Protein AF-A0A8X7E3Q5-F1 (afdb_monomer)

Structure (mmCIF, N/CA/C/O backbone):
data_AF-A0A8X7E3Q5-F1
#
_entry.id   AF-A0A8X7E3Q5-F1
#
loop_
_atom_site.group_PDB
_atom_site.id
_atom_site.type_symbol
_atom_site.label_atom_id
_atom_site.label_alt_id
_atom_site.label_comp_id
_atom_site.label_asym_id
_atom_site.label_entity_id
_atom_site.label_seq_id
_atom_site.pdbx_PDB_ins_code
_atom_site.Cartn_x
_atom_site.Cartn_y
_atom_site.Cartn_z
_atom_site.occupancy
_atom_site.B_iso_or_equiv
_atom_site.auth_seq_id
_atom_site.auth_comp_id
_atom_site.auth_asym_id
_atom_site.auth_atom_id
_atom_site.pdbx_PDB_model_num
ATOM 1 N N . LEU A 1 1 ? 18.178 2.184 -23.156 1.00 95.50 1 LEU A N 1
ATOM 2 C CA . LEU A 1 1 ? 17.164 2.243 -22.079 1.00 95.50 1 LEU A CA 1
ATOM 3 C C . LEU A 1 1 ? 17.728 1.603 -20.815 1.00 95.50 1 LEU A C 1
ATOM 5 O O . LEU A 1 1 ? 18.247 0.503 -20.899 1.00 95.50 1 LEU A O 1
ATOM 9 N N . ILE A 1 2 ? 17.642 2.268 -19.661 1.00 95.75 2 ILE A N 1
ATOM 10 C CA . ILE A 1 2 ? 17.946 1.664 -18.351 1.00 95.75 2 ILE A CA 1
ATOM 11 C C . ILE A 1 2 ? 16.628 1.591 -17.584 1.00 95.75 2 ILE A C 1
ATOM 13 O O . ILE A 1 2 ? 15.959 2.617 -17.459 1.00 95.75 2 ILE A O 1
ATOM 17 N N . MET A 1 3 ? 16.237 0.410 -17.105 1.00 96.06 3 MET A N 1
ATOM 18 C CA . MET A 1 3 ? 14.938 0.222 -16.453 1.00 96.06 3 MET A CA 1
ATOM 19 C C . MET A 1 3 ? 14.969 -0.796 -15.314 1.00 96.06 3 MET A C 1
ATOM 21 O O . MET A 1 3 ? 15.904 -1.588 -15.176 1.00 96.06 3 MET A O 1
ATOM 25 N N . GLU A 1 4 ? 13.929 -0.745 -14.484 1.00 95.38 4 GLU A N 1
ATOM 26 C CA . GLU A 1 4 ? 13.717 -1.726 -13.426 1.00 95.38 4 GLU A CA 1
ATOM 27 C C . GLU A 1 4 ? 13.302 -3.103 -13.972 1.00 95.38 4 GLU A C 1
ATOM 29 O O . GLU A 1 4 ? 12.819 -3.230 -15.097 1.00 95.38 4 GLU A O 1
ATOM 34 N N . SER A 1 5 ? 13.437 -4.130 -13.136 1.00 94.56 5 SER A N 1
ATOM 35 C CA . SER A 1 5 ? 12.994 -5.495 -13.413 1.00 94.56 5 SER A CA 1
ATOM 36 C C . SER A 1 5 ? 12.332 -6.133 -12.185 1.00 94.56 5 SER A C 1
ATOM 38 O O . SER A 1 5 ? 12.448 -7.342 -11.982 1.00 94.56 5 SER A O 1
ATOM 40 N N . THR A 1 6 ? 11.673 -5.332 -11.335 1.00 90.94 6 THR A N 1
ATOM 41 C CA . THR A 1 6 ? 11.150 -5.765 -10.023 1.00 90.94 6 THR A CA 1
ATOM 42 C C . THR A 1 6 ? 10.196 -6.959 -10.145 1.00 90.94 6 THR A C 1
ATOM 44 O O . THR A 1 6 ? 10.266 -7.890 -9.346 1.00 90.94 6 THR A O 1
ATOM 47 N N . TYR A 1 7 ? 9.343 -6.959 -11.176 1.00 90.81 7 TYR A N 1
ATOM 48 C CA . TYR A 1 7 ? 8.350 -8.007 -11.451 1.00 90.81 7 TYR A CA 1
ATOM 49 C C . TYR A 1 7 ? 8.657 -8.806 -12.725 1.00 90.81 7 TYR A C 1
ATOM 51 O O . TYR A 1 7 ? 7.754 -9.306 -13.389 1.00 90.81 7 TYR A O 1
ATOM 59 N N . ALA A 1 8 ? 9.930 -8.960 -13.092 1.00 93.19 8 ALA A N 1
ATOM 60 C CA . ALA A 1 8 ? 10.287 -9.857 -14.188 1.00 93.19 8 ALA A CA 1
ATOM 61 C C . ALA A 1 8 ? 9.740 -11.281 -13.932 1.00 93.19 8 ALA A C 1
ATOM 63 O O . ALA A 1 8 ? 9.906 -11.843 -12.849 1.00 93.19 8 ALA A O 1
ATOM 64 N N . GLY A 1 9 ? 9.031 -11.834 -14.922 1.00 93.31 9 GLY A N 1
ATOM 65 C CA . GLY A 1 9 ? 8.376 -13.143 -14.854 1.00 93.31 9 GLY A CA 1
ATOM 66 C C . GLY A 1 9 ? 7.091 -13.197 -14.021 1.00 93.31 9 GLY A C 1
ATOM 67 O O . GLY A 1 9 ? 6.567 -14.287 -13.801 1.00 93.31 9 GLY A O 1
ATOM 68 N N . ARG A 1 10 ? 6.582 -12.061 -13.523 1.00 91.88 10 ARG A N 1
ATOM 69 C CA . ARG A 1 10 ? 5.367 -11.995 -12.700 1.00 91.88 10 ARG A CA 1
ATOM 70 C C . ARG A 1 10 ? 4.441 -10.877 -13.165 1.00 91.88 10 ARG A C 1
ATOM 72 O O . ARG A 1 10 ? 4.841 -9.721 -13.225 1.00 91.88 10 ARG A O 1
ATOM 79 N N . ASP A 1 11 ? 3.187 -11.214 -13.437 1.00 92.69 11 ASP A N 1
ATOM 80 C CA . ASP A 1 11 ? 2.143 -10.226 -13.697 1.00 92.69 11 ASP A CA 1
ATOM 81 C C . ASP A 1 11 ? 1.265 -9.991 -12.474 1.00 92.69 11 ASP A C 1
ATOM 83 O O . ASP A 1 11 ? 1.095 -10.861 -11.616 1.00 92.69 11 ASP A O 1
ATOM 87 N N . HIS A 1 12 ? 0.711 -8.784 -12.415 1.00 90.25 12 HIS A N 1
ATOM 88 C CA . HIS A 1 12 ? -0.239 -8.407 -11.385 1.00 90.25 12 HIS A CA 1
ATOM 89 C C . HIS A 1 12 ? -1.638 -8.931 -11.721 1.00 90.25 12 HIS A C 1
ATOM 91 O O . HIS A 1 12 ? -2.025 -8.950 -12.89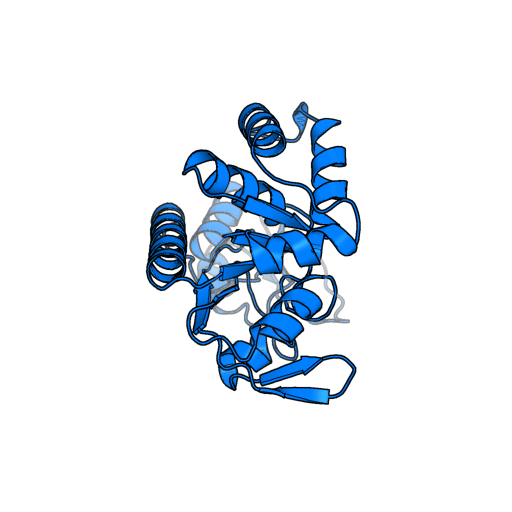4 1.00 90.25 12 HIS A O 1
ATOM 97 N N . PRO A 1 13 ? -2.443 -9.286 -10.708 1.00 90.31 13 PRO A N 1
ATOM 98 C CA . PRO A 1 13 ? -3.875 -9.470 -10.899 1.00 90.31 13 PRO A CA 1
ATOM 99 C C . PRO A 1 13 ? -4.537 -8.187 -11.425 1.00 90.31 13 PRO A C 1
ATOM 101 O O . PRO A 1 13 ? -4.018 -7.073 -11.290 1.00 90.31 13 PRO A O 1
ATOM 104 N N . VAL A 1 14 ? -5.730 -8.332 -12.005 1.00 91.81 14 VAL A N 1
ATOM 105 C CA . VAL A 1 14 ? -6.500 -7.188 -12.502 1.00 91.81 14 VAL A CA 1
ATOM 106 C C . VAL A 1 14 ? -6.822 -6.259 -11.334 1.00 91.81 14 VAL A C 1
ATOM 108 O O . VAL A 1 14 ? -7.488 -6.644 -10.375 1.00 91.81 14 VAL A O 1
ATOM 111 N N . ARG A 1 15 ? -6.377 -5.001 -11.415 1.00 90.06 15 ARG A N 1
ATOM 112 C CA . ARG A 1 15 ? -6.425 -4.064 -10.279 1.00 90.06 15 ARG A CA 1
ATOM 113 C C . ARG A 1 15 ? -7.828 -3.857 -9.700 1.00 90.06 15 ARG A C 1
ATOM 115 O O . ARG A 1 15 ? -7.990 -3.802 -8.487 1.00 90.06 15 ARG A O 1
ATOM 122 N N . GLU A 1 16 ? -8.840 -3.798 -10.561 1.00 91.81 16 GLU A N 1
ATOM 123 C CA . GLU A 1 16 ? -10.245 -3.674 -10.149 1.00 91.81 16 GLU A CA 1
ATOM 124 C C . GLU A 1 16 ? -10.779 -4.913 -9.421 1.00 91.81 16 GLU A C 1
ATOM 126 O O . GLU A 1 16 ? -11.743 -4.815 -8.663 1.00 91.81 16 GLU A O 1
ATOM 131 N N . GLU A 1 17 ? -10.206 -6.092 -9.664 1.00 94.56 17 GLU A N 1
ATOM 132 C CA . GLU A 1 17 ? -10.534 -7.294 -8.896 1.00 94.56 17 GLU A CA 1
ATOM 133 C C . GLU A 1 17 ? -9.918 -7.187 -7.508 1.00 94.56 17 GLU A C 1
ATOM 135 O O . GLU A 1 17 ? -10.658 -7.254 -6.535 1.00 94.56 17 GLU A O 1
ATOM 140 N N . VAL A 1 18 ? -8.625 -6.858 -7.408 1.00 95.25 18 VAL A N 1
ATOM 141 C CA . VAL A 1 18 ? -7.941 -6.656 -6.116 1.00 95.25 18 VAL A CA 1
ATOM 142 C C . VAL A 1 18 ? -8.662 -5.628 -5.240 1.00 95.25 18 VAL A C 1
ATOM 144 O O . VAL A 1 18 ? -8.816 -5.837 -4.039 1.00 95.25 18 VAL A O 1
ATOM 147 N N . TYR A 1 19 ? -9.153 -4.533 -5.829 1.00 95.25 19 TYR A N 1
ATOM 148 C CA . TYR A 1 19 ? -9.972 -3.550 -5.115 1.00 95.25 19 TYR A CA 1
ATOM 149 C C . TYR A 1 19 ? -11.265 -4.137 -4.571 1.00 95.25 19 TYR A C 1
ATOM 151 O O . TYR A 1 19 ? -11.559 -3.951 -3.393 1.00 95.25 19 TYR A O 1
ATOM 159 N N . ARG A 1 20 ? -12.007 -4.886 -5.389 1.00 95.75 20 ARG A N 1
ATOM 160 C CA . ARG A 1 20 ? -13.233 -5.562 -4.947 1.00 95.75 20 ARG A CA 1
ATOM 161 C C . ARG A 1 20 ? -12.956 -6.589 -3.851 1.00 95.75 20 ARG A C 1
ATOM 163 O O . ARG A 1 20 ? -13.760 -6.738 -2.936 1.00 95.75 20 ARG A O 1
ATOM 170 N N . GLU A 1 21 ? -11.832 -7.297 -3.921 1.00 97.12 21 GLU A N 1
ATOM 171 C CA . GLU A 1 21 ? -11.436 -8.246 -2.881 1.00 97.12 21 GLU A CA 1
ATOM 172 C C . GLU A 1 21 ? -11.095 -7.549 -1.564 1.00 97.12 21 GLU A C 1
ATOM 174 O O . GLU A 1 21 ? -11.575 -7.979 -0.515 1.00 97.12 21 GLU A O 1
ATOM 179 N N . LEU A 1 22 ? -10.335 -6.452 -1.624 1.00 97.88 22 LEU A N 1
ATOM 180 C CA . LEU A 1 22 ? -10.003 -5.637 -0.458 1.00 97.88 22 LEU A CA 1
ATOM 181 C C . LEU A 1 22 ? -11.262 -5.048 0.192 1.00 97.88 22 LEU A C 1
ATOM 183 O O . LEU A 1 22 ? -11.416 -5.139 1.407 1.00 97.88 22 LEU A O 1
ATOM 187 N N . GLU A 1 23 ? -12.160 -4.467 -0.608 1.00 97.12 23 GLU A N 1
ATOM 188 C CA . GLU A 1 23 ? -13.436 -3.901 -0.149 1.00 97.12 23 GLU A CA 1
ATOM 189 C C . GLU A 1 23 ? -14.280 -4.959 0.570 1.00 97.12 23 GLU A C 1
ATOM 191 O O . GLU A 1 23 ? -14.636 -4.774 1.733 1.00 97.12 23 GLU A O 1
ATOM 196 N N . ARG A 1 24 ? -14.500 -6.111 -0.074 1.00 98.00 24 ARG A N 1
ATOM 197 C CA . ARG A 1 24 ? -15.240 -7.237 0.509 1.00 98.00 24 ARG A CA 1
ATOM 198 C C . ARG A 1 24 ? -14.609 -7.727 1.809 1.00 98.00 24 ARG A C 1
ATOM 200 O O . ARG A 1 24 ? -15.317 -8.000 2.771 1.00 98.00 24 ARG A O 1
ATOM 207 N N . LYS A 1 25 ? -13.278 -7.823 1.873 1.00 98.44 25 LYS A N 1
ATOM 208 C CA . LYS A 1 25 ? -12.606 -8.235 3.110 1.00 98.44 25 LYS A CA 1
ATOM 209 C C . LYS A 1 25 ? -12.820 -7.228 4.234 1.00 98.44 25 LYS A C 1
ATOM 211 O O . LYS A 1 25 ? -12.999 -7.633 5.378 1.00 98.44 25 LYS A O 1
ATOM 216 N N . ILE A 1 26 ? -12.785 -5.932 3.931 1.00 98.56 26 ILE A N 1
ATOM 217 C CA . ILE A 1 26 ? -13.085 -4.898 4.923 1.00 98.56 26 ILE A CA 1
ATOM 218 C C . ILE A 1 26 ? -14.524 -5.065 5.417 1.00 98.56 26 ILE A C 1
ATOM 220 O O . ILE A 1 26 ? -14.724 -5.099 6.625 1.00 98.56 26 ILE A O 1
ATOM 224 N N . GLU A 1 27 ? -15.500 -5.243 4.527 1.00 98.38 27 GLU A N 1
ATOM 225 C CA . GLU A 1 27 ? -16.900 -5.488 4.908 1.00 98.38 27 GLU A CA 1
ATOM 226 C C . GLU A 1 27 ? -17.032 -6.704 5.837 1.00 98.38 27 GLU A C 1
ATOM 228 O O . GLU A 1 27 ? -17.561 -6.566 6.937 1.00 98.38 27 GLU A O 1
ATOM 233 N N . GLU A 1 28 ? -16.445 -7.850 5.476 1.00 98.44 28 GLU A N 1
ATOM 234 C CA . GLU A 1 28 ? -16.437 -9.064 6.309 1.00 98.44 28 GLU A CA 1
ATOM 235 C C . GLU A 1 28 ? -15.841 -8.822 7.709 1.00 98.44 28 GLU A C 1
ATOM 237 O O . GLU A 1 28 ? -16.340 -9.341 8.711 1.00 98.44 28 GLU A O 1
ATOM 242 N N . VAL A 1 29 ? -14.759 -8.040 7.791 1.00 98.62 29 VAL A N 1
ATOM 243 C CA . VAL A 1 29 ? -14.103 -7.673 9.057 1.00 98.62 29 VAL A CA 1
ATOM 244 C C . VAL A 1 29 ? -15.017 -6.799 9.913 1.00 98.62 29 VAL A C 1
ATOM 246 O O . VAL A 1 29 ? -15.099 -7.003 11.126 1.00 98.62 29 VAL A O 1
ATOM 249 N N . LEU A 1 30 ? -15.709 -5.837 9.302 1.00 98.06 30 LEU A N 1
ATOM 250 C CA . LEU A 1 30 ? -16.613 -4.931 10.008 1.00 98.06 30 LEU A CA 1
ATOM 251 C C . LEU A 1 30 ? -17.901 -5.638 10.452 1.00 98.06 30 LEU A C 1
ATOM 253 O O . LEU A 1 30 ? -18.350 -5.420 11.577 1.00 98.06 30 LEU A O 1
ATOM 257 N N . GLU A 1 31 ? -18.454 -6.536 9.634 1.00 98.06 31 GLU A N 1
ATOM 258 C CA . GLU A 1 31 ? -19.658 -7.318 9.953 1.00 98.06 31 GLU A CA 1
ATOM 259 C C . GLU A 1 31 ? -19.484 -8.183 11.206 1.00 98.06 31 GLU A C 1
ATOM 261 O O . GLU A 1 31 ? -20.398 -8.291 12.027 1.00 98.06 31 GLU A O 1
ATOM 266 N N . ARG A 1 32 ? -18.290 -8.752 11.409 1.00 97.50 32 ARG A N 1
ATOM 267 C CA . ARG A 1 32 ? -17.947 -9.505 12.631 1.00 97.50 32 ARG A CA 1
ATOM 268 C C . ARG A 1 32 ? -17.437 -8.627 13.783 1.00 97.50 32 ARG A C 1
ATOM 270 O O . ARG A 1 32 ? -16.943 -9.148 14.781 1.00 97.50 32 ARG A O 1
ATOM 277 N N . GLY A 1 33 ? -17.561 -7.303 13.668 1.00 97.19 33 GLY A N 1
ATOM 278 C CA . GLY A 1 33 ? -17.237 -6.334 14.720 1.00 97.19 33 GLY A CA 1
ATOM 279 C C . GLY A 1 33 ? -15.744 -6.043 14.904 1.00 97.19 33 GLY A C 1
ATOM 280 O O . GLY A 1 33 ? -15.357 -5.495 15.938 1.00 97.19 33 GLY A O 1
ATOM 281 N N . GLY A 1 34 ? -14.909 -6.422 13.936 1.00 98.12 34 GLY A N 1
ATOM 282 C CA . GLY A 1 34 ? -13.474 -6.158 13.933 1.00 98.12 34 GLY A CA 1
ATOM 283 C C . GLY A 1 34 ? -13.106 -4.778 13.387 1.00 98.12 34 GLY A C 1
ATOM 284 O O . GLY A 1 34 ? -13.951 -3.925 13.118 1.00 98.12 34 GLY A O 1
ATOM 285 N N . LYS A 1 35 ? -11.800 -4.556 13.226 1.00 98.62 35 LYS A N 1
ATOM 286 C CA . LYS A 1 35 ? -11.209 -3.359 12.618 1.00 98.62 35 LYS A CA 1
ATOM 287 C C . LYS A 1 35 ? -10.230 -3.746 11.523 1.00 98.62 35 LYS A C 1
ATOM 289 O O . LYS A 1 35 ? -9.465 -4.698 11.678 1.00 98.62 35 LYS A O 1
ATOM 294 N N . ALA A 1 36 ? -10.209 -2.970 10.448 1.00 98.69 36 ALA A N 1
ATOM 295 C CA . ALA A 1 36 ? -9.255 -3.147 9.364 1.00 98.69 36 ALA A CA 1
ATOM 296 C C . ALA A 1 36 ? -8.062 -2.201 9.553 1.00 98.69 36 ALA A C 1
ATOM 298 O O . ALA A 1 36 ? -8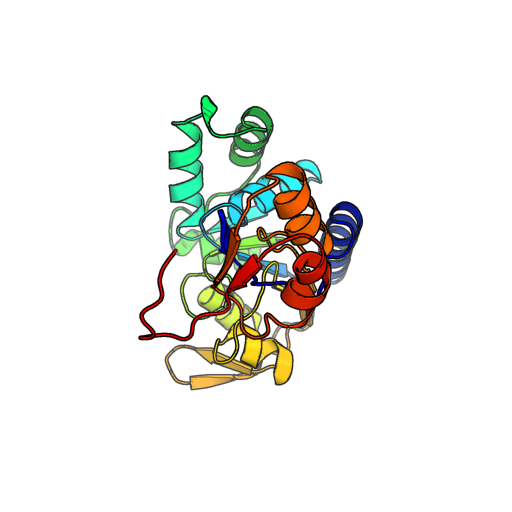.189 -0.977 9.463 1.00 98.69 36 ALA A O 1
ATOM 299 N N . VAL A 1 37 ? -6.884 -2.767 9.808 1.00 98.75 37 VAL A N 1
ATOM 300 C CA . VAL A 1 37 ? -5.615 -2.037 9.766 1.00 98.75 37 VAL A CA 1
ATOM 301 C C . VAL A 1 37 ? -5.024 -2.232 8.379 1.00 98.75 37 VAL A C 1
ATOM 303 O O . VAL A 1 37 ? -4.751 -3.361 7.983 1.00 98.75 37 VAL A O 1
ATOM 306 N N . VAL A 1 38 ? -4.814 -1.140 7.646 1.00 98.62 38 VAL A N 1
ATOM 307 C CA . VAL A 1 38 ? -4.303 -1.150 6.270 1.00 98.62 38 VAL A CA 1
ATOM 308 C C . VAL A 1 38 ? -2.952 -0.426 6.232 1.00 98.62 38 VAL A C 1
ATOM 310 O O . VAL A 1 38 ? -2.901 0.798 6.052 1.00 98.62 38 VAL A O 1
ATOM 313 N N . PRO A 1 39 ? -1.834 -1.138 6.469 1.00 98.06 39 PRO A N 1
ATOM 314 C CA . PRO A 1 39 ? -0.505 -0.561 6.355 1.00 98.06 39 PRO A CA 1
ATOM 315 C C . PRO A 1 39 ? -0.201 -0.179 4.904 1.00 98.06 39 PRO A C 1
ATOM 317 O O . PRO A 1 39 ? -0.422 -0.958 3.976 1.00 98.06 39 PRO A O 1
ATOM 320 N N . ALA A 1 40 ? 0.337 1.022 4.712 1.00 96.81 40 ALA A N 1
ATOM 321 C CA . ALA A 1 40 ? 0.668 1.564 3.402 1.00 96.81 40 ALA A CA 1
ATOM 322 C C . ALA A 1 40 ? 1.964 2.388 3.431 1.00 96.81 40 ALA A C 1
ATOM 324 O O . ALA A 1 40 ? 2.451 2.823 4.481 1.00 96.81 40 ALA A O 1
ATOM 325 N N . PHE A 1 41 ? 2.533 2.637 2.253 1.00 94.94 41 PHE A N 1
ATOM 326 C CA . PHE A 1 41 ? 3.565 3.659 2.094 1.00 94.94 41 PHE A CA 1
ATOM 327 C C . PHE A 1 41 ? 2.953 5.055 2.152 1.00 94.94 41 PHE A C 1
ATOM 329 O O . PHE A 1 41 ? 1.823 5.275 1.712 1.00 94.94 41 PHE A O 1
ATOM 336 N N . ALA A 1 42 ? 3.716 6.006 2.696 1.00 94.94 42 ALA A N 1
ATOM 337 C CA . ALA A 1 42 ? 3.277 7.394 2.820 1.00 94.94 42 ALA A CA 1
ATOM 338 C C . ALA A 1 42 ? 2.985 8.042 1.456 1.00 94.94 42 ALA A C 1
ATOM 340 O O . ALA A 1 42 ? 2.090 8.877 1.352 1.00 94.94 42 ALA A O 1
ATOM 341 N N . VAL A 1 43 ? 3.749 7.643 0.438 1.00 94.00 43 VAL A N 1
ATOM 342 C CA . VAL A 1 43 ? 3.685 8.147 -0.934 1.00 94.00 43 VAL A CA 1
ATOM 343 C C . VAL A 1 43 ? 2.888 7.169 -1.796 1.00 94.00 43 VAL A C 1
ATOM 345 O O . VAL A 1 43 ? 3.070 5.956 -1.683 1.00 94.00 43 VAL A O 1
ATOM 348 N N . ALA A 1 44 ? 2.019 7.705 -2.652 1.00 91.69 44 ALA A N 1
ATOM 349 C CA . ALA A 1 44 ? 1.106 7.000 -3.554 1.00 91.69 44 ALA A CA 1
ATOM 350 C C . ALA A 1 44 ? 0.047 6.105 -2.873 1.00 91.69 44 ALA A C 1
ATOM 352 O O . ALA A 1 44 ? -1.146 6.408 -2.946 1.00 91.69 44 ALA A O 1
ATOM 353 N N . ARG A 1 45 ? 0.448 5.013 -2.203 1.00 94.12 45 ARG A N 1
ATOM 354 C CA . ARG A 1 45 ? -0.479 3.962 -1.731 1.00 94.12 45 ARG A CA 1
ATOM 355 C C . ARG A 1 45 ? -1.482 4.480 -0.702 1.00 94.12 45 ARG A C 1
ATOM 357 O O . ARG A 1 45 ? -2.657 4.138 -0.785 1.00 94.12 45 ARG A O 1
ATOM 364 N N . THR A 1 46 ? -1.046 5.332 0.230 1.00 96.75 46 THR A N 1
ATOM 365 C CA . THR A 1 46 ? -1.964 5.961 1.196 1.00 96.75 46 THR A CA 1
ATOM 366 C C . THR A 1 46 ? -3.056 6.757 0.478 1.00 96.75 46 THR A C 1
ATOM 368 O O . THR A 1 46 ? -4.231 6.590 0.785 1.00 96.75 46 THR A O 1
ATOM 371 N N . GLN A 1 47 ? -2.689 7.588 -0.499 1.00 96.88 47 GLN A N 1
ATOM 372 C CA . GLN A 1 47 ? -3.622 8.463 -1.215 1.00 96.88 47 GLN A CA 1
ATOM 373 C C . GLN A 1 47 ? -4.594 7.665 -2.086 1.00 96.88 47 GLN A C 1
ATOM 375 O O . GLN A 1 47 ? -5.780 7.979 -2.142 1.00 96.88 47 GLN A O 1
ATOM 380 N N . GLU A 1 48 ? -4.110 6.606 -2.727 1.00 95.50 48 GLU A N 1
ATOM 381 C CA . GLU A 1 48 ? -4.947 5.715 -3.524 1.00 95.50 48 GLU A CA 1
ATOM 382 C C . GLU A 1 48 ? -5.985 4.980 -2.667 1.00 95.50 48 GLU A C 1
ATOM 384 O O . GLU A 1 48 ? -7.163 4.966 -3.016 1.00 95.50 48 GLU A O 1
ATOM 389 N N . LEU A 1 49 ? -5.579 4.456 -1.505 1.00 97.06 49 LEU A N 1
ATOM 390 C CA . LEU A 1 49 ? -6.494 3.810 -0.561 1.00 97.06 49 LEU A CA 1
ATOM 391 C C . LEU A 1 49 ? -7.478 4.801 0.070 1.00 97.06 49 LEU A C 1
ATOM 393 O O . LEU A 1 49 ? -8.640 4.458 0.264 1.00 97.06 49 LEU A O 1
ATOM 397 N N . MET A 1 50 ? -7.051 6.037 0.352 1.00 97.31 50 MET A N 1
ATOM 398 C CA . MET A 1 50 ? -7.959 7.099 0.797 1.00 97.31 50 MET A CA 1
ATOM 399 C C . MET A 1 50 ? -9.074 7.328 -0.224 1.00 97.31 50 MET A C 1
ATOM 401 O O . MET A 1 50 ? -10.242 7.388 0.157 1.00 97.31 50 MET A O 1
ATOM 405 N N . ILE A 1 51 ? -8.727 7.448 -1.509 1.00 97.25 51 ILE A N 1
ATOM 406 C CA . ILE A 1 51 ? -9.705 7.647 -2.584 1.00 97.25 51 ILE A CA 1
ATOM 407 C C . ILE A 1 51 ? -10.640 6.445 -2.671 1.00 97.25 51 ILE A C 1
ATOM 409 O O . ILE A 1 51 ? -11.849 6.621 -2.548 1.00 97.25 51 ILE A O 1
ATOM 413 N N . LEU A 1 52 ? -10.082 5.241 -2.819 1.00 96.62 52 LEU A N 1
ATOM 414 C CA . LEU A 1 52 ? -10.848 4.007 -2.978 1.00 96.62 52 LEU A CA 1
ATOM 415 C C . LEU A 1 52 ? -11.869 3.830 -1.847 1.00 96.62 52 LEU A C 1
ATOM 417 O O . LEU A 1 52 ? -13.068 3.731 -2.086 1.00 96.62 52 LEU A O 1
ATOM 421 N N . LEU A 1 53 ? -11.397 3.842 -0.602 1.00 97.50 53 LEU A N 1
ATOM 422 C CA . LEU A 1 53 ? -12.215 3.469 0.547 1.00 97.50 53 LEU A CA 1
ATOM 423 C C . LEU A 1 53 ? -13.227 4.563 0.923 1.00 97.50 53 LEU A C 1
ATOM 425 O O . LEU A 1 53 ? -14.360 4.259 1.292 1.00 97.50 53 LEU A O 1
ATOM 429 N N . SER A 1 54 ? -12.866 5.844 0.783 1.00 96.69 54 SER A N 1
ATOM 430 C CA . SER A 1 54 ? -13.804 6.942 1.066 1.00 96.69 54 SER A CA 1
ATOM 431 C C . SER A 1 54 ? -14.892 7.103 -0.002 1.00 96.69 54 SER A C 1
ATOM 433 O O . SER A 1 54 ? -15.977 7.611 0.290 1.00 96.69 54 SER A O 1
ATOM 435 N N . GLU A 1 55 ? -14.647 6.677 -1.243 1.00 95.81 55 GLU A N 1
ATOM 436 C CA . GLU A 1 55 ? -15.676 6.631 -2.289 1.00 95.81 55 GLU A CA 1
ATOM 437 C C . GLU A 1 55 ? -16.694 5.509 -2.052 1.00 95.81 55 GLU A C 1
ATOM 439 O O . GLU A 1 55 ? -17.851 5.658 -2.445 1.00 95.81 55 GLU A O 1
ATOM 444 N N . ARG A 1 56 ? -16.300 4.448 -1.337 1.00 94.88 56 ARG A N 1
ATOM 445 C CA . ARG A 1 56 ? -17.184 3.356 -0.897 1.00 94.88 56 ARG A CA 1
ATOM 446 C C . ARG A 1 56 ? -17.946 3.636 0.396 1.00 94.88 56 ARG A C 1
ATOM 448 O O . ARG A 1 56 ? -18.858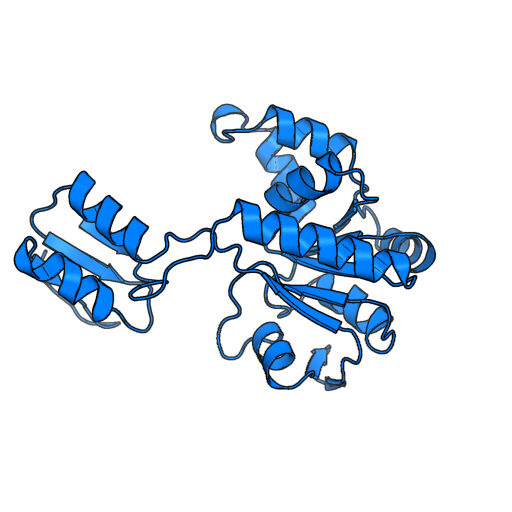 2.892 0.728 1.00 94.88 56 ARG A O 1
ATOM 455 N N . GLY A 1 57 ? -17.624 4.728 1.089 1.00 95.12 57 GLY A N 1
ATOM 456 C CA . GLY A 1 57 ? -18.360 5.177 2.272 1.00 95.12 57 GLY A CA 1
ATOM 457 C C . GLY A 1 57 ? -17.881 4.597 3.605 1.00 95.12 57 GLY A C 1
ATOM 458 O O . GLY A 1 57 ? -18.576 4.776 4.601 1.00 95.12 57 GLY A O 1
ATOM 459 N N . PHE A 1 58 ? -16.710 3.955 3.652 1.00 96.81 58 PHE A N 1
ATOM 460 C CA . PHE A 1 58 ? -16.116 3.479 4.908 1.00 96.81 58 PHE A CA 1
ATOM 461 C C . PHE A 1 58 ? -15.702 4.638 5.837 1.00 96.81 58 PHE A C 1
ATOM 463 O O . PHE A 1 58 ? -15.247 5.686 5.361 1.00 96.81 58 PHE A O 1
ATOM 470 N N . ASP A 1 59 ? -15.758 4.437 7.164 1.00 96.25 59 ASP A N 1
ATOM 471 C CA . ASP A 1 59 ? -15.148 5.359 8.137 1.00 96.25 59 ASP A CA 1
ATOM 472 C C . ASP A 1 59 ? -13.620 5.194 8.166 1.00 96.25 59 ASP A C 1
ATOM 474 O O . ASP A 1 59 ? -13.048 4.458 8.978 1.00 96.25 59 ASP A O 1
ATOM 478 N N . VAL A 1 60 ? -12.943 5.882 7.245 1.00 98.12 60 VAL A N 1
ATOM 479 C CA . VAL A 1 60 ? -11.494 5.763 7.054 1.00 98.12 60 VAL A CA 1
ATOM 480 C C . VAL A 1 60 ? -10.737 6.769 7.911 1.00 98.12 60 VAL A C 1
ATOM 482 O O . VAL A 1 60 ? -10.842 7.984 7.731 1.00 98.12 60 VAL A O 1
ATOM 485 N N . TRP A 1 61 ? -9.886 6.258 8.792 1.00 98.44 61 TRP A N 1
ATOM 486 C CA . TRP A 1 61 ? -8.895 7.027 9.532 1.00 98.44 61 TRP A CA 1
ATOM 487 C C . TRP A 1 61 ? -7.553 7.002 8.807 1.00 98.44 61 TRP A C 1
ATOM 489 O O . TRP A 1 61 ? -7.150 5.968 8.281 1.00 98.44 61 TRP A O 1
ATOM 499 N N . VAL A 1 62 ? -6.834 8.125 8.802 1.00 98.25 62 VAL A N 1
ATOM 500 C CA . VAL A 1 62 ? -5.510 8.219 8.168 1.00 98.25 62 VAL A CA 1
ATOM 501 C C . VAL A 1 62 ? -4.465 8.639 9.190 1.00 98.25 62 VAL A C 1
ATOM 503 O O . VAL A 1 62 ? -4.590 9.691 9.824 1.00 98.25 62 VAL A O 1
ATOM 506 N N . ASP A 1 63 ? -3.409 7.840 9.341 1.00 98.00 63 ASP A N 1
ATOM 507 C CA . ASP A 1 63 ? -2.310 8.097 10.277 1.00 98.00 63 ASP A CA 1
ATOM 508 C C . ASP A 1 63 ? -0.930 8.041 9.601 1.00 98.00 63 ASP A C 1
ATOM 510 O O . ASP A 1 63 ? -0.735 7.476 8.526 1.00 98.00 63 ASP A O 1
ATOM 514 N N . GLY A 1 64 ? 0.056 8.644 10.260 1.00 96.62 64 GLY A N 1
ATOM 515 C CA . GLY A 1 64 ? 1.442 8.653 9.828 1.00 96.62 64 GLY A CA 1
ATOM 516 C C . GLY A 1 64 ? 1.768 9.712 8.784 1.00 96.62 64 GLY A C 1
ATOM 517 O O . GLY A 1 64 ? 1.023 10.674 8.575 1.00 96.62 64 GLY A O 1
ATOM 518 N N . MET A 1 65 ? 2.925 9.547 8.144 1.00 96.25 65 MET A N 1
ATOM 519 C CA . MET A 1 65 ? 3.450 10.520 7.178 1.00 96.25 65 MET A CA 1
ATOM 520 C C . MET A 1 65 ? 2.608 10.627 5.903 1.00 96.25 65 MET A C 1
ATOM 522 O O . MET A 1 65 ? 2.724 11.623 5.196 1.00 96.25 65 MET A O 1
ATOM 526 N N . GLY A 1 66 ? 1.708 9.673 5.645 1.00 95.81 66 GLY A N 1
ATOM 527 C CA . GLY A 1 66 ? 0.784 9.726 4.515 1.00 95.81 66 GLY A CA 1
ATOM 528 C C . GLY A 1 66 ? -0.056 11.003 4.506 1.00 95.81 66 GLY A C 1
ATOM 529 O O . GLY A 1 66 ? -0.209 11.610 3.457 1.00 95.81 66 GLY A O 1
ATOM 530 N N . LYS A 1 67 ? -0.470 11.511 5.678 1.00 96.12 67 LYS A N 1
ATOM 531 C CA . LYS A 1 67 ? -1.154 12.816 5.787 1.00 96.12 67 LYS A CA 1
ATOM 532 C C . LYS A 1 67 ? -0.294 13.980 5.291 1.00 96.12 67 LYS A C 1
ATOM 534 O O . LYS A 1 67 ? -0.793 14.867 4.608 1.00 96.12 67 LYS A O 1
ATOM 539 N N . ALA A 1 68 ? 0.988 13.995 5.659 1.00 96.00 68 ALA A N 1
ATOM 540 C CA . ALA A 1 68 ? 1.903 15.063 5.264 1.00 96.00 68 ALA A CA 1
ATOM 541 C C . ALA A 1 68 ? 2.151 15.036 3.750 1.00 96.00 68 ALA A C 1
ATOM 543 O O . ALA A 1 68 ? 2.134 16.084 3.111 1.00 96.00 68 ALA A O 1
ATOM 544 N N . VAL A 1 69 ? 2.296 13.838 3.175 1.00 96.88 69 VAL A N 1
ATOM 545 C CA . VAL A 1 69 ? 2.418 13.659 1.723 1.00 96.88 69 VAL A CA 1
ATOM 546 C C . VAL A 1 69 ? 1.133 14.062 1.003 1.00 96.88 69 VAL A C 1
ATOM 548 O O . VAL A 1 69 ? 1.207 14.776 0.011 1.00 96.88 69 VAL A O 1
ATOM 551 N N . THR A 1 70 ? -0.043 13.688 1.515 1.00 96.75 70 THR A N 1
ATOM 552 C CA . THR A 1 70 ? -1.324 14.134 0.947 1.00 96.75 70 THR A CA 1
ATOM 553 C C . THR A 1 70 ? -1.397 15.660 0.929 1.00 96.75 70 THR A C 1
ATOM 555 O O . THR A 1 70 ? -1.673 16.235 -0.116 1.00 96.75 70 THR A O 1
ATOM 558 N N . ASN A 1 71 ? -1.067 16.331 2.037 1.00 95.81 71 ASN A N 1
ATOM 559 C CA . ASN A 1 71 ? -1.045 17.797 2.085 1.00 95.81 71 ASN A CA 1
ATOM 560 C C . ASN A 1 71 ? -0.059 18.405 1.079 1.00 95.81 71 ASN A C 1
ATOM 562 O O . ASN A 1 71 ? -0.354 19.441 0.492 1.00 95.81 71 ASN A O 1
ATOM 566 N N . MET A 1 72 ? 1.091 17.763 0.856 1.00 96.62 72 MET A N 1
ATOM 567 C CA . MET A 1 72 ? 2.023 18.173 -0.192 1.00 96.62 72 MET A CA 1
ATOM 568 C C . MET A 1 72 ? 1.391 18.017 -1.580 1.00 96.62 72 MET A C 1
ATOM 570 O O . MET A 1 72 ? 1.431 18.963 -2.357 1.00 96.62 72 MET A O 1
ATOM 574 N N . TYR A 1 73 ? 0.771 16.873 -1.888 1.00 96.62 73 TYR A N 1
ATOM 575 C CA . TYR A 1 73 ? 0.117 16.626 -3.182 1.00 96.62 73 TYR A CA 1
ATOM 576 C C . TYR A 1 73 ? -0.976 17.652 -3.492 1.00 96.62 73 TYR A C 1
ATOM 578 O O . TYR A 1 73 ? -1.100 18.073 -4.639 1.00 96.62 73 TYR A O 1
ATOM 586 N N . LEU A 1 74 ? -1.719 18.106 -2.477 1.00 96.12 74 LEU A N 1
ATOM 587 C CA . LEU A 1 74 ? -2.728 19.159 -2.629 1.00 96.12 74 LEU A CA 1
ATOM 588 C C . LEU A 1 74 ? -2.144 20.493 -3.133 1.00 96.12 74 LEU A C 1
ATOM 590 O O . LEU A 1 74 ? -2.875 21.292 -3.711 1.00 96.12 74 LEU A O 1
ATOM 594 N N . GLY A 1 75 ? -0.840 20.727 -2.955 1.00 97.00 75 GLY A N 1
ATOM 595 C CA . GLY A 1 75 ? -0.129 21.895 -3.482 1.00 97.00 75 GLY A CA 1
ATOM 596 C C . GLY A 1 75 ? 0.394 21.749 -4.917 1.00 97.00 75 GLY A C 1
ATOM 597 O O . GLY A 1 75 ? 0.883 22.732 -5.466 1.00 97.00 75 GLY A O 1
ATOM 598 N N . TYR A 1 76 ? 0.302 20.561 -5.527 1.00 96.38 76 TYR A N 1
ATOM 599 C CA . TYR A 1 76 ? 0.846 20.268 -6.862 1.00 96.38 76 TYR A CA 1
ATOM 600 C C . TYR A 1 76 ? -0.195 19.592 -7.778 1.00 96.38 76 TYR A C 1
ATOM 602 O O . TYR A 1 76 ? 0.022 18.460 -8.215 1.00 96.38 76 TYR A O 1
ATOM 610 N N . PRO A 1 77 ? -1.324 20.258 -8.091 1.00 95.75 77 PRO A N 1
ATOM 611 C CA . PRO A 1 77 ? -2.426 19.655 -8.845 1.00 95.75 77 PRO A CA 1
ATOM 612 C C . PRO A 1 77 ? -2.018 19.106 -10.217 1.00 95.75 77 PRO A C 1
ATOM 614 O O . PRO A 1 77 ? -2.459 18.021 -10.589 1.00 95.75 77 PRO A O 1
ATOM 617 N N . ASP A 1 78 ? -1.117 19.793 -10.922 1.00 96.62 78 ASP A N 1
ATOM 618 C CA . ASP A 1 78 ? -0.680 19.419 -12.276 1.00 96.62 78 ASP A CA 1
ATOM 619 C C . ASP A 1 78 ? 0.043 18.062 -12.336 1.00 96.62 78 ASP A C 1
ATOM 621 O O . ASP A 1 78 ? 0.104 17.429 -13.389 1.00 96.62 78 ASP A O 1
ATOM 625 N N . TYR A 1 79 ? 0.566 17.583 -11.203 1.00 94.44 79 TYR A N 1
ATOM 626 C CA . TYR A 1 79 ? 1.259 16.296 -11.103 1.00 94.44 79 TYR A CA 1
ATOM 627 C C . TYR A 1 79 ? 0.329 15.146 -10.690 1.00 94.44 79 TYR A C 1
ATOM 629 O O . TYR A 1 79 ? 0.758 13.991 -10.651 1.00 94.44 79 TYR A O 1
ATOM 637 N N . ILE A 1 80 ? -0.942 15.425 -10.379 1.00 94.69 80 ILE A N 1
ATOM 638 C CA . ILE A 1 80 ? -1.890 14.440 -9.852 1.00 94.69 80 ILE A CA 1
ATOM 639 C C . ILE A 1 80 ? -3.031 14.223 -10.849 1.00 94.69 80 ILE A C 1
ATOM 641 O O . ILE A 1 80 ? -3.993 14.983 -10.905 1.00 94.69 80 ILE A O 1
ATOM 645 N N . LYS A 1 81 ? -2.986 13.101 -11.577 1.00 91.56 81 LYS A N 1
ATOM 646 C CA . LYS A 1 81 ? -3.990 12.739 -12.600 1.00 91.56 81 LYS A CA 1
ATOM 647 C C . LYS A 1 81 ? -5.447 12.811 -12.112 1.00 91.56 81 LYS A C 1
ATOM 649 O O . LYS A 1 81 ? -6.329 13.184 -12.871 1.00 91.56 81 LYS A O 1
ATOM 654 N N . ASN A 1 82 ? -5.702 12.430 -10.860 1.00 91.94 82 ASN A N 1
ATOM 655 C CA . ASN A 1 82 ? -7.041 12.371 -10.262 1.00 91.94 82 ASN A CA 1
ATOM 656 C C . ASN A 1 82 ? -7.190 13.366 -9.096 1.00 91.94 82 ASN A C 1
ATOM 658 O O . ASN A 1 82 ? -7.714 13.005 -8.040 1.00 91.94 82 ASN A O 1
ATOM 662 N N . PHE A 1 83 ? -6.699 14.597 -9.264 1.00 96.69 83 PHE A N 1
ATOM 663 C CA . PHE A 1 83 ? -6.635 15.595 -8.192 1.00 96.69 83 PHE A CA 1
ATOM 664 C C . PHE A 1 83 ? -7.975 15.810 -7.472 1.00 96.69 83 PHE A C 1
ATOM 666 O O . PHE A 1 83 ? -8.036 15.705 -6.249 1.00 96.69 83 PHE A O 1
ATOM 673 N N . ASP A 1 84 ? -9.075 15.988 -8.207 1.00 97.44 84 ASP A N 1
ATOM 674 C CA . ASP A 1 84 ? -10.393 16.225 -7.599 1.00 97.44 84 ASP A CA 1
ATOM 675 C C . ASP A 1 84 ? -10.871 15.064 -6.716 1.00 97.44 84 ASP A C 1
ATOM 677 O O . ASP A 1 84 ? -11.555 15.272 -5.712 1.00 97.44 84 ASP A O 1
ATOM 681 N N . ARG A 1 85 ? -10.520 13.821 -7.079 1.00 97.75 85 ARG A N 1
ATOM 682 C CA . ARG A 1 85 ? -10.827 12.642 -6.253 1.00 97.75 85 ARG A CA 1
ATOM 683 C C . ARG A 1 85 ? -10.013 12.667 -4.965 1.00 97.75 85 ARG A C 1
ATOM 685 O O . ARG A 1 85 ? -10.565 12.383 -3.908 1.00 97.75 85 ARG A O 1
ATOM 692 N N . LEU A 1 86 ? -8.741 13.062 -5.037 1.00 97.56 86 LEU A N 1
ATOM 693 C CA . LEU A 1 86 ? -7.879 13.210 -3.863 1.00 97.56 86 LEU A CA 1
ATOM 694 C C . LEU A 1 86 ? -8.385 14.298 -2.904 1.00 97.56 86 LEU A C 1
ATOM 696 O O . LEU A 1 86 ? -8.396 14.076 -1.691 1.00 97.56 86 LEU A O 1
ATOM 700 N N . VAL A 1 87 ? -8.839 15.443 -3.428 1.00 97.94 87 VAL A N 1
ATOM 701 C CA . VAL A 1 87 ? -9.445 16.515 -2.617 1.00 97.94 87 VAL A CA 1
ATOM 702 C C . VAL A 1 87 ? -10.676 15.981 -1.886 1.00 97.94 87 VAL A C 1
ATOM 704 O O . VAL A 1 87 ? -10.719 16.006 -0.658 1.00 97.94 87 VAL A O 1
ATOM 707 N N . ARG A 1 88 ? -11.627 15.382 -2.620 1.00 98.00 88 ARG A N 1
ATOM 708 C CA . ARG A 1 88 ? -12.842 14.801 -2.021 1.00 98.00 88 ARG A CA 1
ATOM 709 C C . ARG A 1 88 ? -12.538 13.722 -0.989 1.00 98.00 88 ARG A C 1
ATOM 711 O O . ARG A 1 88 ? -13.230 13.639 0.021 1.00 98.00 88 ARG A O 1
ATOM 718 N N . ALA A 1 89 ? -11.533 12.888 -1.239 1.00 97.62 89 ALA A N 1
ATOM 719 C CA . ALA A 1 89 ? -11.111 11.875 -0.283 1.00 97.62 89 ALA A CA 1
ATOM 720 C C . ALA A 1 89 ? -10.592 12.524 1.004 1.00 97.62 89 ALA A C 1
ATOM 722 O O . ALA A 1 89 ? -10.973 12.112 2.095 1.00 97.62 89 ALA A O 1
ATOM 723 N N . THR A 1 90 ? -9.788 13.583 0.888 1.00 97.12 90 THR A N 1
ATOM 724 C CA . THR A 1 90 ? -9.263 14.325 2.043 1.00 97.12 90 THR A CA 1
ATOM 725 C C . THR A 1 90 ? -10.383 14.901 2.914 1.00 97.12 90 THR A C 1
ATOM 727 O O . THR A 1 90 ? -10.285 14.825 4.137 1.00 97.12 90 THR A O 1
ATOM 730 N N . ASP A 1 91 ? -11.468 15.390 2.308 1.00 96.50 91 ASP A N 1
ATOM 731 C CA . ASP A 1 91 ? -12.632 15.914 3.038 1.00 96.50 91 ASP A CA 1
ATOM 732 C C . ASP A 1 91 ? -13.451 14.826 3.756 1.00 96.50 91 ASP A C 1
ATOM 734 O O . ASP A 1 91 ? -14.167 15.111 4.717 1.00 96.50 91 ASP A O 1
ATOM 738 N N . ARG A 1 92 ? -13.378 13.575 3.284 1.00 97.12 92 ARG A N 1
ATOM 739 C CA . ARG A 1 92 ? -14.171 12.447 3.802 1.00 97.12 92 ARG A CA 1
ATOM 740 C C . ARG A 1 92 ? -13.457 11.640 4.880 1.00 97.12 92 ARG A C 1
ATOM 742 O O . ARG A 1 92 ? -14.122 11.052 5.729 1.00 97.12 92 ARG A O 1
ATOM 749 N N . VAL A 1 93 ? -12.128 11.576 4.845 1.00 97.50 93 VAL A N 1
ATOM 750 C CA . VAL A 1 93 ? -11.353 10.786 5.811 1.00 97.50 93 VAL A CA 1
ATOM 751 C C . VAL A 1 93 ? -11.171 11.508 7.149 1.00 97.50 93 VAL A C 1
ATOM 753 O O . VAL A 1 93 ? -11.229 12.733 7.249 1.00 97.50 93 VAL A O 1
ATOM 756 N N . ARG A 1 94 ? -10.861 10.749 8.204 1.00 97.62 94 ARG A N 1
ATOM 757 C CA . ARG A 1 94 ? -10.524 11.273 9.533 1.00 97.62 94 ARG A CA 1
ATOM 758 C C . ARG A 1 94 ? -9.010 11.281 9.758 1.00 97.62 94 ARG A C 1
ATOM 760 O O . ARG A 1 94 ? -8.422 10.228 10.014 1.00 97.62 94 ARG A O 1
ATOM 767 N N . PRO A 1 95 ? -8.338 12.442 9.725 1.00 97.12 95 PRO A N 1
ATOM 768 C CA . PRO A 1 95 ? -6.914 12.490 10.021 1.00 97.12 95 PRO A CA 1
ATOM 769 C C . PRO A 1 95 ? -6.660 12.272 11.520 1.00 97.12 95 PRO A C 1
ATOM 771 O O . PRO A 1 95 ? -7.246 12.937 12.375 1.00 97.12 95 PRO A O 1
ATOM 774 N N . VAL A 1 96 ? -5.716 11.394 11.856 1.00 97.12 96 VAL A N 1
ATOM 775 C CA . VAL A 1 96 ? -5.179 11.267 13.220 1.00 97.12 96 VAL A CA 1
ATOM 776 C C . VAL A 1 96 ? -4.237 12.440 13.465 1.00 97.12 96 VAL A C 1
ATOM 778 O O . VAL A 1 96 ? -3.097 12.415 13.017 1.00 97.12 96 VAL A O 1
ATOM 781 N N . VAL A 1 97 ? -4.673 13.500 14.142 1.00 93.81 97 VAL A N 1
ATOM 782 C CA . VAL A 1 97 ? -3.836 14.701 14.339 1.00 93.81 97 VAL A CA 1
ATOM 783 C C . VAL A 1 97 ? -2.937 14.550 15.563 1.00 93.81 97 VAL A C 1
ATOM 785 O O . VAL A 1 97 ? -1.777 14.956 15.540 1.00 93.81 97 VAL A O 1
ATOM 788 N N . ARG A 1 98 ? -3.458 13.946 16.634 1.00 93.69 98 ARG A N 1
ATOM 789 C CA . ARG A 1 98 ? -2.752 13.740 17.903 1.00 93.69 98 ARG A CA 1
ATOM 790 C C . ARG A 1 98 ? -2.649 12.250 18.235 1.00 93.69 98 ARG A C 1
ATOM 792 O O . ARG A 1 98 ? -3.539 11.488 17.868 1.00 93.69 98 ARG A O 1
ATOM 799 N N . PRO A 1 99 ? -1.653 11.820 19.031 1.00 89.19 99 PRO A N 1
ATOM 800 C CA . PRO A 1 99 ? -1.580 10.434 19.504 1.00 89.19 99 PRO A CA 1
ATOM 801 C C . PRO A 1 99 ? -2.856 9.950 20.214 1.00 89.19 99 PRO A C 1
ATOM 803 O O . PRO A 1 99 ? -3.217 8.782 20.116 1.00 89.19 99 PRO A O 1
ATOM 806 N N . SER A 1 100 ? -3.585 10.846 20.890 1.00 92.50 100 SER A N 1
ATOM 807 C CA . SER A 1 100 ? -4.860 10.522 21.542 1.00 92.50 100 SER A CA 1
ATOM 808 C C . SER A 1 100 ? -5.990 10.183 20.565 1.00 92.50 100 SER A C 1
ATOM 810 O O . SER A 1 100 ? -6.922 9.478 20.953 1.00 92.50 100 SER A O 1
ATOM 812 N N . ASP A 1 101 ? -5.909 10.621 19.306 1.00 96.00 101 ASP A N 1
ATOM 813 C CA . ASP A 1 101 ? -6.882 10.272 18.269 1.00 96.00 101 ASP A CA 1
ATOM 814 C C . ASP A 1 101 ? -6.792 8.784 17.899 1.00 96.00 101 ASP A C 1
ATOM 816 O O . ASP A 1 101 ? -7.814 8.170 17.602 1.00 96.00 101 ASP A O 1
ATOM 820 N N . ARG A 1 102 ? -5.619 8.156 18.059 1.00 96.81 102 ARG A N 1
ATOM 821 C CA . ARG A 1 102 ? -5.466 6.702 17.886 1.00 96.81 102 ARG A CA 1
ATOM 822 C C . ARG A 1 102 ? -6.340 5.915 18.863 1.00 96.81 102 ARG A C 1
ATOM 824 O O . ARG A 1 102 ? -6.964 4.931 18.488 1.00 96.81 102 ARG A O 1
ATOM 831 N N . ASN A 1 103 ? -6.473 6.393 20.103 1.00 95.00 103 ASN A N 1
ATOM 832 C CA . ASN A 1 103 ? -7.381 5.784 21.081 1.00 95.00 103 ASN A CA 1
ATOM 833 C C . ASN A 1 103 ? -8.858 5.954 20.691 1.00 95.00 103 ASN A C 1
ATOM 835 O O . ASN A 1 103 ? -9.683 5.116 21.051 1.00 95.00 103 ASN A O 1
ATOM 839 N N . LYS A 1 104 ? -9.216 7.030 19.973 1.00 96.06 104 LYS A N 1
ATOM 840 C CA . LYS A 1 104 ? -10.581 7.208 19.450 1.00 96.06 104 LYS A CA 1
ATOM 841 C C . LYS A 1 104 ? -10.869 6.183 18.357 1.00 96.06 104 LYS A C 1
ATOM 843 O O . LYS A 1 104 ? -11.922 5.551 18.414 1.00 96.06 104 LYS A O 1
ATOM 848 N N . PHE A 1 105 ? -9.917 5.965 17.447 1.00 97.19 105 PHE A N 1
ATOM 849 C CA . PHE A 1 105 ? -9.998 4.896 16.452 1.00 97.19 105 PHE A CA 1
ATOM 850 C C . PHE A 1 105 ? -10.193 3.525 17.118 1.00 97.19 105 PHE A C 1
ATOM 852 O O . PHE A 1 105 ? -11.160 2.833 16.820 1.00 97.19 105 PHE A O 1
ATOM 859 N N . LEU A 1 106 ? -9.366 3.170 18.109 1.00 96.38 106 LEU A N 1
ATOM 860 C CA . LEU A 1 106 ? -9.487 1.880 18.806 1.00 96.38 106 LEU A CA 1
ATOM 861 C C . LEU A 1 106 ? -10.866 1.660 19.455 1.00 96.38 106 LEU A C 1
ATOM 863 O O . LEU A 1 106 ? -11.293 0.522 19.608 1.00 96.38 106 LEU A O 1
ATOM 867 N N . ARG A 1 107 ? -11.586 2.729 19.816 1.00 93.69 107 ARG A N 1
ATOM 868 C CA . ARG A 1 107 ? -12.931 2.633 20.402 1.00 93.69 107 ARG A CA 1
ATOM 869 C C . ARG A 1 107 ? -14.054 2.603 19.370 1.00 93.69 107 ARG A C 1
ATOM 871 O O . ARG A 1 107 ? -15.061 1.954 19.623 1.00 93.69 107 ARG A O 1
ATOM 878 N N . LYS A 1 108 ? -13.938 3.363 18.276 1.00 92.44 108 LYS A N 1
ATOM 879 C CA . LYS A 1 108 ? -15.073 3.654 17.376 1.00 92.44 108 LYS A CA 1
ATOM 880 C C . LYS A 1 108 ? -14.763 3.618 15.881 1.00 92.44 108 LYS A C 1
ATOM 882 O O . LYS A 1 108 ? -15.697 3.703 15.104 1.00 92.44 108 LYS A O 1
ATOM 887 N N . GLY A 1 109 ? -13.497 3.554 15.489 1.00 93.00 109 GLY A N 1
ATOM 888 C CA . GLY A 1 109 ? -13.113 3.536 14.082 1.00 93.00 109 GLY A CA 1
ATOM 889 C C . GLY A 1 109 ? -13.266 2.154 13.461 1.00 93.00 109 GLY A C 1
ATOM 890 O O . GLY A 1 109 ? -13.225 1.144 14.168 1.00 93.00 109 GLY A O 1
ATOM 891 N N . GLU A 1 110 ? -13.417 2.137 12.145 1.00 95.56 110 GLU A N 1
ATOM 892 C CA . GLU A 1 110 ? -13.634 0.931 11.343 1.00 95.56 110 GLU A CA 1
ATOM 893 C C . GLU A 1 110 ? -12.356 0.546 10.601 1.00 95.56 110 GLU A C 1
ATOM 895 O O . GLU A 1 110 ? -11.808 -0.541 10.795 1.00 95.56 110 GLU A O 1
ATOM 900 N N . VAL A 1 111 ? -11.831 1.487 9.811 1.00 98.62 111 VAL A N 1
ATOM 901 C CA . VAL A 1 111 ? -10.668 1.279 8.950 1.00 98.62 111 VAL A CA 1
ATOM 902 C C . VAL A 1 111 ? -9.602 2.318 9.261 1.00 98.62 111 VAL A C 1
ATOM 904 O O . VAL A 1 111 ? -9.902 3.506 9.364 1.00 98.62 111 VAL A O 1
ATOM 907 N N . VAL A 1 112 ? -8.343 1.899 9.391 1.00 98.69 112 VAL A N 1
ATOM 908 C CA . VAL A 1 112 ? -7.204 2.821 9.464 1.00 98.69 112 VAL A CA 1
ATOM 909 C C . VAL A 1 112 ? -6.209 2.541 8.346 1.00 98.69 112 VAL A C 1
ATOM 911 O O . VAL A 1 112 ? -5.601 1.476 8.291 1.00 98.69 112 VAL A O 1
ATOM 914 N N . VAL A 1 113 ? -6.003 3.530 7.478 1.00 98.56 113 VAL A N 1
ATOM 915 C CA . VAL A 1 113 ? -4.890 3.568 6.525 1.00 98.56 113 VAL A CA 1
ATOM 916 C C . VAL A 1 113 ? -3.719 4.260 7.214 1.00 98.56 113 VAL A C 1
ATOM 918 O O . VAL A 1 113 ? -3.809 5.418 7.626 1.00 98.56 113 VAL A O 1
ATOM 921 N N . THR A 1 114 ? -2.614 3.547 7.398 1.00 98.25 114 THR A N 1
ATOM 922 C CA . THR A 1 114 ? -1.522 4.011 8.262 1.00 98.25 114 THR A CA 1
ATOM 923 C C . THR A 1 114 ? -0.161 3.715 7.663 1.00 98.25 114 THR A C 1
ATOM 925 O O . THR A 1 114 ? 0.039 2.692 7.013 1.00 98.25 114 THR A O 1
ATOM 928 N N . THR A 1 115 ? 0.807 4.606 7.883 1.00 97.19 115 THR A N 1
ATOM 929 C CA . THR A 1 115 ? 2.162 4.367 7.382 1.00 97.19 115 THR A CA 1
ATOM 930 C C . THR A 1 115 ? 2.869 3.242 8.123 1.00 97.19 115 THR A C 1
ATOM 932 O O . THR A 1 115 ? 2.743 3.113 9.343 1.00 97.19 115 THR A O 1
ATOM 935 N N . GLY A 1 116 ? 3.693 2.520 7.373 1.00 95.12 116 GLY A N 1
ATOM 936 C CA . GLY A 1 116 ? 4.424 1.341 7.829 1.00 95.12 116 GLY A CA 1
ATOM 937 C C . GLY A 1 116 ? 4.142 0.177 6.889 1.00 95.12 116 GLY A C 1
ATOM 938 O O . GLY A 1 116 ? 3.800 -0.898 7.353 1.00 95.12 116 GLY A O 1
ATOM 939 N N . GLY A 1 117 ? 4.210 0.409 5.571 1.00 94.56 117 GLY A N 1
ATOM 940 C CA . GLY A 1 117 ? 3.737 -0.532 4.549 1.00 94.56 117 GLY A CA 1
ATOM 941 C C . GLY A 1 117 ? 4.370 -1.924 4.607 1.00 94.56 117 GLY A C 1
ATOM 942 O O . GLY A 1 117 ? 3.710 -2.883 4.230 1.00 94.56 117 GLY A O 1
ATOM 943 N N . MET A 1 118 ? 5.601 -2.033 5.122 1.00 96.31 118 MET A N 1
ATOM 944 C CA . MET A 1 118 ? 6.286 -3.312 5.380 1.00 96.31 118 MET A CA 1
ATOM 945 C C . MET A 1 118 ? 6.423 -3.656 6.872 1.00 96.31 118 MET A C 1
ATOM 947 O O . MET A 1 118 ? 7.177 -4.543 7.249 1.00 96.31 118 MET A O 1
ATOM 951 N N . LEU A 1 119 ? 5.719 -2.925 7.741 1.00 97.06 119 LEU A N 1
ATOM 952 C CA . LEU A 1 119 ? 5.692 -3.116 9.196 1.00 97.06 119 LEU A CA 1
ATOM 953 C C . LEU A 1 119 ? 7.047 -2.992 9.920 1.00 97.06 119 LEU A C 1
ATOM 955 O O . LEU A 1 119 ? 7.163 -3.368 11.080 1.00 97.06 119 LEU A O 1
ATOM 959 N N . GLU A 1 120 ? 8.047 -2.371 9.297 1.00 95.00 120 GLU A N 1
ATOM 960 C CA . GLU A 1 120 ? 9.351 -2.081 9.924 1.00 95.00 120 GLU A CA 1
ATOM 961 C C . GLU A 1 120 ? 9.277 -1.024 11.039 1.00 95.00 120 GLU A C 1
ATOM 963 O O . GLU A 1 120 ? 10.205 -0.845 11.822 1.00 95.00 120 GLU A O 1
ATOM 968 N N . GLY A 1 121 ? 8.173 -0.279 11.117 1.00 93.69 121 GLY A N 1
ATOM 969 C CA . GLY A 1 121 ? 8.000 0.766 12.112 1.00 93.69 121 GLY A CA 1
ATOM 970 C C . GLY A 1 121 ? 6.771 1.630 11.876 1.00 93.69 121 GLY A C 1
ATOM 971 O O . GLY A 1 121 ? 5.889 1.329 11.067 1.00 93.69 121 GLY A O 1
ATOM 972 N N . GLY A 1 122 ? 6.739 2.756 12.584 1.00 93.81 122 GLY A N 1
ATOM 973 C CA . GLY A 1 122 ? 5.687 3.752 12.442 1.00 93.81 122 GLY A CA 1
ATOM 974 C C . GLY A 1 122 ? 4.367 3.368 13.126 1.00 93.81 122 GLY A C 1
ATOM 975 O O . GLY A 1 122 ? 4.297 2.426 13.917 1.00 93.81 122 GLY A O 1
ATOM 976 N N . PRO A 1 123 ? 3.296 4.137 12.868 1.00 96.62 123 PRO A N 1
ATOM 977 C CA . PRO A 1 123 ? 2.017 3.969 13.549 1.00 96.62 123 PRO A CA 1
ATOM 978 C C . PRO A 1 123 ? 1.327 2.628 13.289 1.00 96.62 123 PRO A C 1
ATOM 980 O O . PRO A 1 123 ? 0.529 2.220 14.127 1.00 96.62 123 PRO A O 1
ATOM 983 N N . ALA A 1 124 ? 1.620 1.926 12.188 1.00 97.50 124 ALA A N 1
ATOM 984 C CA . ALA A 1 124 ? 1.070 0.593 11.935 1.00 97.50 124 ALA A CA 1
ATOM 985 C C . ALA A 1 124 ? 1.303 -0.369 13.115 1.00 97.50 124 ALA A C 1
ATOM 987 O O . ALA A 1 124 ? 0.353 -0.990 13.596 1.00 97.50 124 ALA A O 1
ATOM 988 N N . LEU A 1 125 ? 2.527 -0.401 13.658 1.00 96.94 125 LEU A N 1
ATOM 989 C CA . LEU A 1 125 ? 2.874 -1.254 14.798 1.00 96.94 125 LEU A CA 1
ATOM 990 C C . LEU A 1 125 ? 2.122 -0.880 16.081 1.00 96.94 125 LEU A C 1
ATOM 992 O O . LEU A 1 125 ? 1.822 -1.758 16.884 1.00 96.94 125 LEU A O 1
ATOM 996 N N . TYR A 1 126 ? 1.746 0.391 16.262 1.00 96.50 126 TYR A N 1
ATOM 997 C CA . TYR A 1 126 ? 0.912 0.801 17.396 1.00 96.50 126 TYR A CA 1
ATOM 998 C C . TYR A 1 126 ? -0.483 0.165 17.325 1.00 96.50 126 TYR A C 1
ATOM 1000 O O . TYR A 1 126 ? -0.959 -0.374 18.323 1.00 96.50 126 TYR A O 1
ATOM 1008 N N . TYR A 1 127 ? -1.145 0.224 16.164 1.00 97.94 127 TYR A N 1
ATOM 1009 C CA . TYR A 1 127 ? -2.486 -0.347 16.008 1.00 97.94 127 TYR A CA 1
ATOM 1010 C C . TYR A 1 127 ? -2.452 -1.862 16.146 1.00 97.94 127 TYR A C 1
ATOM 1012 O O . TYR A 1 127 ? -3.237 -2.418 16.911 1.00 97.94 127 TYR A O 1
ATOM 1020 N N . ILE A 1 128 ? -1.496 -2.510 15.476 1.00 97.75 128 ILE A N 1
ATOM 1021 C CA . ILE A 1 128 ? -1.327 -3.960 15.550 1.00 97.75 128 ILE A CA 1
ATOM 1022 C C . ILE A 1 128 ? -1.002 -4.372 16.984 1.00 97.75 128 ILE A C 1
ATOM 1024 O O . ILE A 1 128 ? -1.678 -5.231 17.527 1.00 97.75 128 ILE A O 1
ATOM 1028 N N . GLY A 1 129 ? -0.079 -3.699 17.671 1.00 96.75 129 GLY A N 1
ATOM 1029 C CA . GLY A 1 129 ? 0.237 -3.999 19.070 1.00 96.75 129 GLY A CA 1
ATOM 1030 C C . GLY A 1 129 ? -0.969 -3.913 20.017 1.00 96.75 129 GLY A C 1
ATOM 1031 O O . GLY A 1 129 ? -1.012 -4.632 21.012 1.00 96.75 129 GLY A O 1
ATOM 1032 N N . LYS A 1 130 ? -1.968 -3.072 19.709 1.00 97.38 130 LYS A N 1
ATOM 1033 C CA . LYS A 1 130 ? -3.217 -2.952 20.484 1.00 97.38 130 LYS A CA 1
ATOM 1034 C C . LYS A 1 130 ? -4.318 -3.922 20.057 1.00 97.38 130 LYS A C 1
ATOM 1036 O O . LYS A 1 130 ? -5.184 -4.205 20.878 1.00 97.38 130 LYS A O 1
ATOM 1041 N N . LEU A 1 131 ? -4.298 -4.398 18.813 1.00 97.88 131 LEU A N 1
ATOM 1042 C CA . LEU A 1 131 ? -5.338 -5.250 18.226 1.00 97.88 131 LEU A CA 1
ATOM 1043 C C . LEU A 1 131 ? -4.884 -6.696 17.982 1.00 97.88 131 LEU A C 1
ATOM 1045 O O . LEU A 1 131 ? -5.708 -7.514 17.606 1.00 97.88 131 LEU A O 1
ATOM 1049 N N . ARG A 1 132 ? -3.611 -7.041 18.212 1.00 96.94 132 ARG A N 1
ATOM 1050 C CA . ARG A 1 132 ? -3.006 -8.326 17.807 1.00 96.94 132 ARG A CA 1
ATOM 1051 C C . ARG A 1 132 ? -3.727 -9.573 18.322 1.00 96.94 132 ARG A C 1
ATOM 1053 O O . ARG A 1 132 ? -3.577 -10.618 17.712 1.00 96.94 132 ARG A O 1
ATOM 1060 N N . GLU A 1 133 ? -4.459 -9.485 19.430 1.00 97.88 133 GLU A N 1
ATOM 1061 C CA . GLU A 1 133 ? -5.213 -10.603 20.028 1.00 97.88 133 GLU A CA 1
ATOM 1062 C C . GLU A 1 133 ? -6.680 -10.649 19.560 1.00 97.88 133 GLU A C 1
ATOM 1064 O O . GLU A 1 133 ? -7.394 -11.616 19.826 1.00 97.88 133 GLU A O 1
ATOM 1069 N N . ASP A 1 134 ? -7.144 -9.615 18.855 1.00 98.06 134 ASP A N 1
ATOM 1070 C CA . ASP A 1 134 ? -8.502 -9.525 18.336 1.00 98.06 134 ASP A CA 1
ATOM 1071 C C . ASP A 1 134 ? -8.631 -10.268 17.002 1.00 98.06 134 ASP A C 1
ATOM 1073 O O . ASP A 1 134 ? -8.314 -9.749 15.930 1.00 98.06 134 ASP A O 1
ATOM 1077 N N . ARG A 1 135 ? -9.164 -11.487 17.085 1.00 97.94 135 ARG A N 1
ATOM 1078 C CA . ARG A 1 135 ? -9.408 -12.383 15.945 1.00 97.94 135 ARG A CA 1
ATOM 1079 C C . ARG A 1 135 ? -10.474 -11.878 14.972 1.00 97.94 135 ARG A C 1
ATOM 1081 O O . ARG A 1 135 ? -10.561 -12.390 13.860 1.00 97.94 135 ARG A O 1
ATOM 1088 N N . ASN A 1 136 ? -11.288 -10.901 15.372 1.00 98.12 136 ASN A N 1
ATOM 1089 C CA . ASN A 1 136 ? -12.264 -10.293 14.473 1.00 98.12 136 ASN A CA 1
ATOM 1090 C C . ASN A 1 136 ? -11.605 -9.240 13.577 1.00 98.12 136 ASN A C 1
ATOM 1092 O O . ASN A 1 136 ? -12.064 -9.018 12.456 1.00 98.12 136 ASN A O 1
ATOM 1096 N N . SER A 1 137 ? -10.525 -8.613 14.044 1.00 98.69 137 SER A N 1
ATOM 1097 C CA . SER A 1 137 ? -9.777 -7.600 13.303 1.00 98.69 137 SER A CA 1
ATOM 1098 C C . SER A 1 137 ? -8.816 -8.212 12.279 1.00 98.69 137 SER A C 1
ATOM 1100 O O . SER A 1 137 ? -8.443 -9.383 12.366 1.00 98.69 137 SER A O 1
ATOM 1102 N N . ALA A 1 138 ? -8.406 -7.407 11.297 1.00 98.75 138 ALA A N 1
ATOM 1103 C CA . ALA A 1 138 ? -7.506 -7.845 10.236 1.00 98.75 138 ALA A CA 1
ATOM 1104 C C . ALA A 1 138 ? -6.403 -6.831 9.914 1.00 98.75 138 ALA A C 1
ATOM 1106 O O . ALA A 1 138 ? -6.587 -5.616 10.031 1.00 98.75 138 ALA A O 1
ATOM 1107 N N . ILE A 1 139 ? -5.263 -7.357 9.471 1.00 98.75 139 ILE A N 1
ATOM 1108 C CA . ILE A 1 139 ? -4.150 -6.625 8.872 1.00 98.75 139 ILE A CA 1
ATOM 1109 C C . ILE A 1 139 ? -4.201 -6.879 7.365 1.00 98.75 139 ILE A C 1
ATOM 1111 O O . ILE A 1 139 ? -4.049 -8.013 6.913 1.00 98.75 139 ILE A O 1
ATOM 1115 N N . LEU A 1 140 ? -4.421 -5.821 6.588 1.00 98.56 140 LEU A N 1
ATOM 1116 C CA . LEU A 1 140 ? -4.584 -5.884 5.137 1.00 98.56 140 LEU A CA 1
ATOM 1117 C C . LEU A 1 140 ? -3.362 -5.242 4.475 1.00 98.56 140 LEU A C 1
ATOM 1119 O O . LEU A 1 140 ? -3.270 -4.020 4.354 1.00 98.56 140 LEU A O 1
ATOM 1123 N N . LEU A 1 141 ? -2.388 -6.067 4.095 1.00 97.94 141 LEU A N 1
ATOM 1124 C CA . LEU A 1 141 ? -1.158 -5.629 3.438 1.00 97.94 141 LEU A CA 1
ATOM 1125 C C . LEU A 1 141 ? -1.451 -5.325 1.966 1.00 97.94 141 LEU A C 1
ATOM 1127 O O . LEU A 1 141 ? -2.022 -6.150 1.264 1.00 97.94 141 LEU A O 1
ATOM 1131 N N . THR A 1 142 ? -1.068 -4.137 1.496 1.00 93.56 142 THR A N 1
ATOM 1132 C CA . THR A 1 142 ? -1.456 -3.607 0.167 1.00 93.56 142 THR A CA 1
ATOM 1133 C C . THR A 1 142 ? -0.259 -3.299 -0.733 1.00 93.56 142 THR A C 1
ATOM 1135 O O . THR A 1 142 ? -0.300 -2.427 -1.598 1.00 93.56 142 THR A O 1
ATOM 1138 N N . GLY A 1 143 ? 0.869 -3.952 -0.500 1.00 86.12 143 GLY A N 1
ATOM 1139 C CA . GLY A 1 143 ? 2.078 -3.745 -1.286 1.00 86.12 143 GLY A CA 1
ATOM 1140 C C . GLY A 1 143 ? 3.108 -4.806 -0.961 1.00 86.12 143 GLY A C 1
ATOM 1141 O O . GLY A 1 143 ? 3.016 -5.442 0.087 1.00 86.12 143 GLY A O 1
ATOM 1142 N N . TYR A 1 144 ? 4.068 -5.00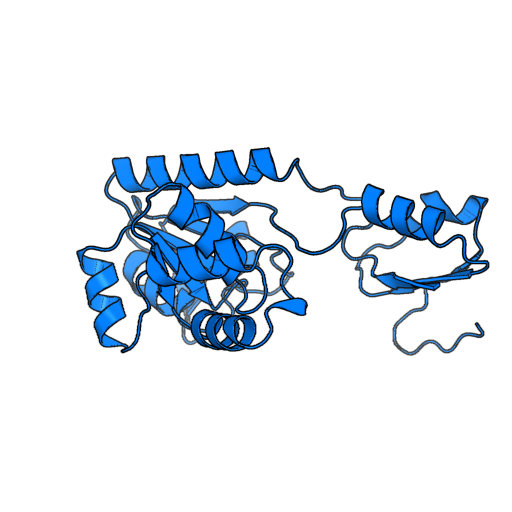3 -1.863 1.00 87.75 144 TYR A N 1
ATOM 1143 C CA . TYR A 1 144 ? 5.106 -6.024 -1.731 1.00 87.75 144 TYR A CA 1
ATOM 1144 C C . TYR A 1 144 ? 5.804 -5.997 -0.367 1.00 87.75 144 TYR A C 1
ATOM 1146 O O . TYR A 1 144 ? 6.082 -4.928 0.178 1.00 87.75 144 TYR A O 1
ATOM 1154 N N . GLN A 1 145 ? 6.082 -7.185 0.165 1.00 92.62 145 GLN A N 1
ATOM 1155 C CA . GLN A 1 145 ? 6.760 -7.385 1.440 1.00 92.62 145 GLN A CA 1
ATOM 1156 C C . GLN A 1 145 ? 8.123 -8.007 1.160 1.00 92.62 145 GLN A C 1
ATOM 1158 O O . GLN A 1 145 ? 8.209 -9.181 0.804 1.00 92.62 145 GLN A O 1
ATOM 1163 N N . VAL A 1 146 ? 9.177 -7.200 1.277 1.00 90.12 146 VAL A N 1
ATOM 1164 C CA . VAL A 1 146 ? 10.551 -7.629 0.981 1.00 90.12 146 VAL A CA 1
ATOM 1165 C C . VAL A 1 146 ? 11.004 -8.668 2.004 1.00 90.12 146 VAL A C 1
ATOM 1167 O O . VAL A 1 146 ? 10.648 -8.591 3.184 1.00 90.12 146 VAL A O 1
ATOM 1170 N N . GLU A 1 147 ? 11.799 -9.638 1.562 1.00 89.50 147 GLU A N 1
ATOM 1171 C CA . GLU A 1 147 ? 12.400 -10.624 2.455 1.00 89.50 147 GLU A CA 1
ATOM 1172 C C . GLU A 1 147 ? 13.212 -9.963 3.573 1.00 89.50 147 GLU A C 1
ATOM 1174 O O . GLU A 1 147 ? 13.912 -8.972 3.371 1.00 89.50 147 GLU A O 1
ATOM 1179 N N . GLY A 1 148 ? 13.077 -10.498 4.785 1.00 92.19 148 GLY A N 1
ATOM 1180 C CA . GLY A 1 148 ? 13.702 -9.931 5.980 1.00 92.19 148 GLY A CA 1
ATOM 1181 C C . GLY A 1 148 ? 12.929 -8.784 6.637 1.00 92.19 148 GLY A C 1
ATOM 1182 O O . GLY A 1 148 ? 13.322 -8.367 7.721 1.00 92.19 148 GLY A O 1
ATOM 1183 N N . THR A 1 149 ? 11.825 -8.308 6.050 1.00 95.62 149 THR A N 1
ATOM 1184 C CA . THR A 1 149 ? 10.947 -7.328 6.713 1.00 95.62 149 THR A CA 1
ATOM 1185 C C . THR A 1 149 ? 9.957 -7.989 7.671 1.00 95.62 149 THR A C 1
ATOM 1187 O O . THR A 1 149 ? 9.557 -9.146 7.507 1.00 95.62 149 THR A O 1
ATOM 1190 N N . ASN A 1 150 ? 9.489 -7.215 8.644 1.00 96.75 150 ASN A N 1
ATOM 1191 C CA . ASN A 1 150 ? 8.447 -7.583 9.591 1.00 96.75 150 ASN A CA 1
ATOM 1192 C C . ASN A 1 150 ? 7.156 -8.028 8.899 1.00 96.75 150 ASN A C 1
ATOM 1194 O O . ASN A 1 150 ? 6.523 -8.988 9.330 1.00 96.75 150 ASN A O 1
ATOM 1198 N N . GLY A 1 151 ? 6.739 -7.352 7.829 1.00 97.25 151 GLY A N 1
ATOM 1199 C CA . GLY A 1 151 ? 5.518 -7.730 7.127 1.00 97.25 151 GLY A CA 1
ATOM 1200 C C . GLY A 1 151 ? 5.643 -9.055 6.374 1.00 97.25 151 GLY A C 1
ATOM 1201 O O . GLY A 1 151 ? 4.681 -9.821 6.355 1.00 97.25 151 GLY A O 1
ATOM 1202 N N . ARG A 1 152 ? 6.836 -9.398 5.868 1.00 96.75 152 ARG A N 1
ATOM 1203 C CA . ARG A 1 152 ? 7.111 -10.742 5.341 1.00 96.75 152 ARG A CA 1
ATOM 1204 C C . ARG A 1 152 ? 7.104 -11.794 6.452 1.00 96.75 152 ARG A C 1
ATOM 1206 O O . ARG A 1 152 ? 6.420 -12.803 6.315 1.00 96.75 152 ARG A O 1
ATOM 1213 N N . LEU A 1 153 ? 7.765 -11.520 7.581 1.00 97.56 153 LEU A N 1
ATOM 1214 C CA . LEU A 1 153 ? 7.745 -12.397 8.760 1.00 97.56 153 LEU A CA 1
ATOM 1215 C C . LEU A 1 153 ? 6.312 -12.688 9.234 1.00 97.56 153 LEU A C 1
ATOM 1217 O O . LEU A 1 153 ? 5.983 -13.838 9.536 1.00 97.56 153 LEU A O 1
ATOM 1221 N N . LEU A 1 154 ? 5.457 -11.663 9.265 1.00 98.00 154 LEU A N 1
ATOM 1222 C CA . LEU A 1 154 ? 4.050 -11.791 9.635 1.00 98.00 154 LEU A CA 1
ATOM 1223 C C . LEU A 1 154 ? 3.300 -12.730 8.692 1.00 98.00 154 LEU A C 1
ATOM 1225 O O . LEU A 1 154 ? 2.570 -13.593 9.171 1.00 98.00 154 LEU A O 1
ATOM 1229 N N . MET A 1 155 ? 3.476 -12.571 7.379 1.00 97.38 155 MET A N 1
ATOM 1230 C CA . MET A 1 155 ? 2.822 -13.427 6.386 1.00 97.38 155 MET A CA 1
ATOM 1231 C C . MET A 1 155 ? 3.257 -14.889 6.514 1.00 97.38 155 MET A C 1
ATOM 1233 O O . MET A 1 155 ? 2.420 -15.783 6.429 1.00 97.38 155 MET A O 1
ATOM 1237 N N . ASP A 1 156 ? 4.548 -15.124 6.747 1.00 97.00 156 ASP A N 1
ATOM 1238 C CA . ASP A 1 156 ? 5.116 -16.472 6.737 1.00 97.00 156 ASP A CA 1
ATOM 1239 C C . ASP A 1 156 ? 4.878 -17.222 8.057 1.00 97.00 156 ASP A C 1
ATOM 1241 O O . ASP A 1 156 ? 4.778 -18.449 8.072 1.00 97.00 156 ASP A O 1
ATOM 1245 N N . THR A 1 157 ? 4.803 -16.501 9.182 1.00 97.38 157 THR A N 1
ATOM 1246 C CA . THR A 1 157 ? 4.832 -17.118 10.522 1.00 97.38 157 THR A CA 1
ATOM 1247 C C . THR A 1 157 ? 3.686 -16.711 11.447 1.00 97.38 157 THR A C 1
ATOM 1249 O O . THR A 1 157 ? 3.446 -17.393 12.443 1.00 97.38 157 THR A O 1
ATOM 1252 N N . GLY A 1 158 ? 2.983 -15.609 11.167 1.00 97.31 158 GLY A N 1
ATOM 1253 C CA . GLY A 1 158 ? 2.013 -15.013 12.094 1.00 97.31 158 GLY A CA 1
ATOM 1254 C C . GLY A 1 158 ? 2.647 -14.242 13.264 1.00 97.31 158 GLY A C 1
ATOM 1255 O O . GLY A 1 158 ? 1.967 -13.952 14.250 1.00 97.31 158 GLY A O 1
ATOM 1256 N N . TYR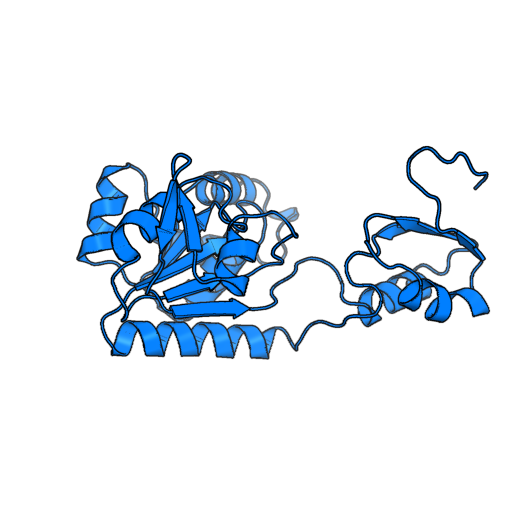 A 1 159 ? 3.942 -13.915 13.187 1.00 97.81 159 TYR A N 1
ATOM 1257 C CA . TYR A 1 159 ? 4.661 -13.138 14.202 1.00 97.81 159 TYR A CA 1
ATOM 1258 C C . TYR A 1 159 ? 5.178 -11.803 13.656 1.00 97.81 159 TYR A C 1
ATOM 1260 O O . TYR A 1 159 ? 5.463 -11.662 12.473 1.00 97.81 159 TYR A O 1
ATOM 1268 N N . LEU A 1 160 ? 5.350 -10.830 14.548 1.00 96.38 160 LEU A N 1
ATOM 1269 C CA . LEU A 1 160 ? 5.993 -9.542 14.276 1.00 96.38 160 LEU A CA 1
ATOM 1270 C C . LEU A 1 160 ? 7.063 -9.252 15.318 1.00 96.38 160 LEU A C 1
ATOM 1272 O O . LEU A 1 160 ? 6.936 -9.698 16.455 1.00 96.38 160 LEU A O 1
ATOM 1276 N N . VAL A 1 161 ? 8.061 -8.441 14.975 1.00 95.44 161 VAL A N 1
ATOM 1277 C CA . VAL A 1 161 ? 8.963 -7.844 15.966 1.00 95.44 161 VAL A CA 1
ATOM 1278 C C . VAL A 1 161 ? 8.464 -6.445 16.319 1.00 95.44 161 VAL A C 1
ATOM 1280 O O . VAL A 1 161 ? 8.416 -5.561 15.464 1.00 95.44 161 VAL A O 1
ATOM 1283 N N . ILE A 1 162 ? 8.091 -6.228 17.579 1.00 93.12 162 ILE A N 1
ATOM 1284 C CA . ILE A 1 162 ? 7.677 -4.921 18.109 1.00 93.12 162 ILE A CA 1
ATOM 1285 C C . ILE A 1 162 ? 8.590 -4.589 19.285 1.00 93.12 162 ILE A C 1
ATOM 1287 O O . ILE A 1 162 ? 8.717 -5.388 20.205 1.00 93.12 162 ILE A O 1
ATOM 1291 N N . ASP A 1 163 ? 9.249 -3.429 19.238 1.00 89.44 163 ASP A N 1
ATOM 1292 C CA . ASP A 1 163 ? 10.194 -2.970 20.270 1.00 89.44 163 ASP A CA 1
ATOM 1293 C C . ASP A 1 163 ? 11.308 -3.992 20.597 1.00 89.44 163 ASP A C 1
ATOM 1295 O O . ASP A 1 163 ? 11.796 -4.076 21.720 1.00 89.44 163 ASP A O 1
ATOM 1299 N N . GLY A 1 164 ? 11.728 -4.770 19.592 1.00 91.06 164 GLY A N 1
ATOM 1300 C CA . GLY A 1 164 ? 12.763 -5.802 19.719 1.00 91.06 164 GLY A CA 1
ATOM 1301 C C . GLY A 1 164 ? 12.261 -7.157 20.228 1.00 91.06 164 GLY A C 1
ATOM 1302 O O . GLY A 1 164 ? 13.040 -8.106 20.277 1.00 91.06 164 GLY A O 1
ATOM 1303 N N . GLU A 1 165 ? 10.974 -7.281 20.554 1.00 93.44 165 GLU A N 1
ATOM 1304 C CA . GLU A 1 165 ? 10.364 -8.529 21.008 1.00 93.44 165 GLU A CA 1
ATOM 1305 C C . GLU A 1 165 ? 9.506 -9.163 19.913 1.00 93.44 165 GLU A C 1
ATOM 1307 O O . GLU A 1 165 ? 8.717 -8.494 19.243 1.00 93.44 165 GLU A O 1
ATOM 1312 N N . GLN A 1 166 ? 9.629 -10.480 19.751 1.00 95.62 166 GLN A N 1
ATOM 1313 C CA . GLN A 1 166 ? 8.790 -11.232 18.828 1.00 95.62 166 GLN A CA 1
ATOM 1314 C C . GLN A 1 166 ? 7.424 -11.505 19.468 1.00 95.62 166 GLN A C 1
ATOM 1316 O O . GLN A 1 166 ? 7.315 -12.172 20.497 1.00 95.62 166 GLN A O 1
ATOM 1321 N N . VAL A 1 167 ? 6.365 -11.004 18.839 1.00 96.44 167 VAL A N 1
ATOM 1322 C CA . VAL A 1 167 ? 4.990 -11.075 19.330 1.00 96.44 167 VAL A CA 1
ATOM 1323 C C . VAL A 1 167 ? 4.116 -11.844 18.352 1.00 96.44 167 VAL A C 1
ATOM 1325 O O . VAL A 1 167 ? 4.236 -11.690 17.137 1.00 96.44 167 VAL A O 1
ATOM 1328 N N . LYS A 1 168 ? 3.222 -12.678 18.883 1.00 97.88 168 LYS A N 1
ATOM 1329 C CA . LYS A 1 168 ? 2.239 -13.399 18.075 1.00 97.88 168 LYS A CA 1
ATOM 1330 C C . LYS A 1 168 ? 1.091 -12.472 17.673 1.00 97.88 168 LYS A C 1
ATOM 1332 O O . LYS A 1 168 ? 0.640 -11.662 18.487 1.00 97.88 168 LYS A O 1
ATOM 1337 N N . VAL A 1 169 ? 0.611 -12.624 16.443 1.00 98.25 169 VAL A N 1
ATOM 1338 C CA . VAL A 1 169 ? -0.558 -11.927 15.910 1.00 98.25 169 VAL A CA 1
ATOM 1339 C C . VAL A 1 169 ? -1.652 -12.948 15.604 1.00 98.25 169 VAL A C 1
ATOM 1341 O O . VAL A 1 169 ? -1.489 -13.815 14.755 1.00 98.25 169 VAL A O 1
ATOM 1344 N N . ASP A 1 170 ? -2.769 -12.838 16.317 1.00 98.25 170 ASP A N 1
ATOM 1345 C CA . ASP A 1 170 ? -3.978 -13.648 16.143 1.00 98.25 170 ASP A CA 1
ATOM 1346 C C . ASP A 1 170 ? -5.019 -12.960 15.224 1.00 98.25 170 ASP A C 1
ATOM 1348 O O . ASP A 1 170 ? -6.045 -13.565 14.912 1.00 98.25 170 ASP A O 1
ATOM 1352 N N . MET A 1 171 ? -4.772 -11.716 14.787 1.00 98.38 171 MET A N 1
ATOM 1353 C CA . MET A 1 171 ? -5.571 -11.035 13.755 1.00 98.38 171 MET A CA 1
ATOM 1354 C C . MET A 1 171 ? -5.514 -11.799 12.424 1.00 98.38 171 MET A C 1
ATOM 1356 O O . MET A 1 171 ? -4.496 -12.410 12.095 1.00 98.38 171 MET A O 1
ATOM 1360 N N . GLU A 1 172 ? -6.567 -11.695 11.610 1.00 98.44 172 GLU A N 1
ATOM 1361 C CA . GLU A 1 172 ? -6.510 -12.178 10.225 1.00 98.44 172 GLU A CA 1
ATOM 1362 C C . GLU A 1 172 ? -5.478 -11.360 9.432 1.00 98.44 172 GLU A C 1
ATOM 1364 O O . GLU A 1 172 ? -5.443 -10.133 9.529 1.00 98.44 172 GLU A O 1
ATOM 1369 N N . VAL A 1 173 ? -4.641 -12.019 8.632 1.00 98.31 173 VAL A N 1
ATOM 1370 C CA . VAL A 1 173 ? -3.672 -11.354 7.751 1.00 98.31 173 VAL A CA 1
ATOM 1371 C C . VAL A 1 173 ? -4.039 -11.673 6.311 1.00 98.31 173 VAL A C 1
ATOM 1373 O O . VAL A 1 173 ? -4.134 -12.841 5.940 1.00 98.31 173 VAL A O 1
ATOM 1376 N N . ALA A 1 174 ? -4.236 -10.638 5.499 1.00 97.81 174 ALA A N 1
ATOM 1377 C CA . ALA A 1 174 ? -4.499 -10.773 4.072 1.00 97.81 174 ALA A CA 1
ATOM 1378 C C . ALA A 1 174 ? -3.570 -9.858 3.270 1.00 97.81 174 ALA A C 1
ATOM 1380 O O . ALA A 1 174 ? -3.221 -8.761 3.714 1.00 97.81 174 ALA A O 1
ATOM 1381 N N . TYR A 1 175 ? -3.179 -10.317 2.085 1.00 96.81 175 TYR A N 1
ATOM 1382 C CA . TYR A 1 175 ? -2.293 -9.603 1.174 1.00 96.81 175 TYR A CA 1
ATOM 1383 C C . TYR A 1 175 ? -3.013 -9.302 -0.138 1.00 96.81 175 TYR A C 1
ATOM 1385 O O . TYR A 1 175 ? -3.629 -10.184 -0.730 1.00 96.81 175 TYR A O 1
ATOM 1393 N N . TYR A 1 176 ? -2.886 -8.061 -0.592 1.00 95.50 176 TYR A N 1
ATOM 1394 C CA . TYR A 1 176 ? -3.458 -7.548 -1.827 1.00 95.50 176 TYR A CA 1
ATOM 1395 C C . TYR A 1 176 ? -2.333 -6.965 -2.669 1.00 95.50 176 TYR A C 1
ATOM 1397 O O . TYR A 1 176 ? -1.690 -5.990 -2.259 1.00 95.50 176 TYR A O 1
ATOM 1405 N N . ASP A 1 177 ? -2.102 -7.554 -3.843 1.00 91.31 177 ASP A N 1
ATOM 1406 C CA . ASP A 1 177 ? -1.079 -7.074 -4.767 1.00 91.31 177 ASP A CA 1
ATOM 1407 C C . ASP A 1 177 ? -1.525 -5.771 -5.426 1.00 91.31 177 ASP A C 1
ATOM 1409 O O . ASP A 1 177 ? -2.145 -5.704 -6.488 1.00 91.31 177 ASP A O 1
ATOM 1413 N N . LEU A 1 178 ? -1.206 -4.705 -4.716 1.00 88.94 178 LEU A N 1
ATOM 1414 C CA . LEU A 1 178 ? -1.355 -3.338 -5.136 1.00 88.94 178 LEU A CA 1
ATOM 1415 C C . LEU A 1 178 ? 0.051 -2.749 -5.275 1.00 88.94 178 LEU A C 1
ATOM 1417 O O . LEU A 1 178 ? 0.402 -1.731 -4.683 1.00 88.94 178 LEU A O 1
ATOM 1421 N N . SER A 1 179 ? 0.914 -3.391 -6.056 1.00 84.25 179 SER A N 1
ATOM 1422 C CA . SER A 1 179 ? 2.177 -2.777 -6.460 1.00 84.25 179 SER A CA 1
ATOM 1423 C C . SER A 1 179 ? 1.942 -1.498 -7.283 1.00 84.25 179 SER A C 1
ATOM 1425 O O . SER A 1 179 ? 0.876 -1.283 -7.876 1.00 84.25 179 SER A O 1
ATOM 1427 N N . ALA A 1 180 ? 2.929 -0.603 -7.256 1.00 83.94 180 ALA A N 1
ATOM 1428 C CA . ALA A 1 180 ? 3.013 0.553 -8.153 1.00 83.94 180 ALA A CA 1
ATOM 1429 C C . ALA A 1 180 ? 4.017 0.333 -9.300 1.00 83.94 180 ALA A C 1
ATOM 1431 O O . ALA A 1 180 ? 4.075 1.150 -10.215 1.00 83.94 180 ALA A O 1
ATOM 1432 N N . HIS A 1 181 ? 4.790 -0.754 -9.245 1.00 88.50 181 HIS A N 1
ATOM 1433 C CA . HIS A 1 181 ? 5.668 -1.179 -10.328 1.00 88.50 181 HIS A CA 1
ATOM 1434 C C . HIS A 1 181 ? 4.846 -1.843 -11.434 1.00 88.50 181 HIS A C 1
ATOM 1436 O O . HIS A 1 181 ? 3.749 -2.343 -11.181 1.00 88.50 181 HIS A O 1
ATOM 1442 N N . ALA A 1 182 ? 5.364 -1.832 -12.659 1.00 90.88 182 ALA A N 1
ATOM 1443 C CA . ALA A 1 182 ? 4.743 -2.568 -13.750 1.00 90.88 182 ALA A CA 1
ATOM 1444 C C . ALA A 1 182 ? 4.957 -4.077 -13.559 1.00 90.88 182 ALA A C 1
ATOM 1446 O O . ALA A 1 182 ? 6.047 -4.501 -13.171 1.00 90.88 182 ALA A O 1
ATOM 1447 N N . GLY A 1 183 ? 3.929 -4.868 -13.874 1.00 93.31 183 GLY A N 1
ATOM 1448 C CA . GLY A 1 183 ? 4.068 -6.316 -14.028 1.00 93.31 183 GLY A CA 1
ATOM 1449 C C . GLY A 1 183 ? 4.909 -6.652 -15.259 1.00 93.31 183 GLY A C 1
ATOM 1450 O O . GLY A 1 183 ? 5.197 -5.775 -16.079 1.00 93.31 183 GLY A O 1
ATOM 1451 N N . HIS A 1 184 ? 5.286 -7.918 -15.403 1.00 95.44 184 HIS A N 1
ATOM 1452 C CA . HIS A 1 184 ? 6.127 -8.397 -16.496 1.00 95.44 184 HIS A CA 1
ATOM 1453 C C . HIS A 1 184 ? 5.646 -7.935 -17.875 1.00 95.44 184 HIS A C 1
ATOM 1455 O O . HIS A 1 184 ? 6.421 -7.314 -18.603 1.00 95.44 184 HIS A O 1
ATO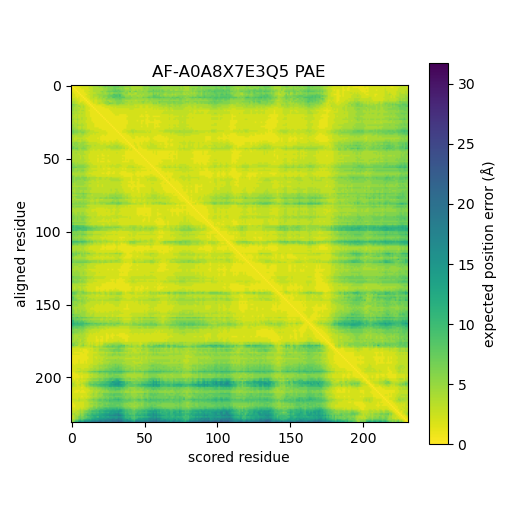M 1461 N N . SER A 1 185 ? 4.364 -8.131 -18.191 1.00 95.31 185 SER A N 1
ATOM 1462 C CA . SER A 1 185 ? 3.798 -7.737 -19.485 1.00 95.31 185 SER A CA 1
ATOM 1463 C C . SER A 1 185 ? 3.902 -6.224 -19.727 1.00 95.31 185 SER A C 1
ATOM 1465 O O . SER A 1 185 ? 4.187 -5.782 -20.837 1.00 95.31 185 SER A O 1
ATOM 1467 N N . GLY A 1 186 ? 3.740 -5.411 -18.677 1.00 95.75 186 GLY A N 1
ATOM 1468 C CA . GLY A 1 186 ? 3.886 -3.955 -18.761 1.00 95.75 186 GLY A CA 1
ATOM 1469 C C . GLY A 1 186 ? 5.338 -3.495 -18.934 1.00 95.75 186 GLY A C 1
ATOM 1470 O O . GLY A 1 186 ? 5.584 -2.501 -19.614 1.00 95.75 186 GLY A O 1
ATOM 1471 N N . LEU A 1 187 ? 6.305 -4.215 -18.352 1.00 96.94 187 LEU A N 1
ATOM 1472 C CA . LEU A 1 187 ? 7.735 -3.958 -18.564 1.00 96.94 187 LEU A CA 1
ATOM 1473 C C . LEU A 1 187 ? 8.124 -4.247 -20.021 1.00 96.94 187 LEU A C 1
ATOM 1475 O O . LEU A 1 187 ? 8.796 -3.426 -20.640 1.00 96.94 187 LEU A O 1
ATOM 1479 N N . VAL A 1 188 ? 7.651 -5.365 -20.577 1.00 97.00 188 VAL A N 1
ATOM 1480 C CA . VAL A 1 188 ? 7.861 -5.740 -21.986 1.00 97.00 188 VAL A CA 1
ATOM 1481 C C . VAL A 1 188 ? 7.227 -4.707 -22.918 1.00 97.00 188 VAL A C 1
ATOM 1483 O O . VAL A 1 188 ? 7.903 -4.162 -23.789 1.00 97.00 188 VAL A O 1
ATOM 1486 N N . GLU A 1 189 ? 5.959 -4.350 -22.684 1.00 97.38 189 GLU A N 1
ATOM 1487 C CA . GLU A 1 189 ? 5.253 -3.328 -23.467 1.00 97.38 189 GLU A CA 1
ATOM 1488 C C . GLU A 1 189 ? 5.988 -1.979 -23.437 1.00 97.38 189 GLU A C 1
ATOM 1490 O O . GLU A 1 189 ? 6.048 -1.274 -24.447 1.00 97.38 189 GLU A O 1
ATOM 1495 N N . TYR A 1 190 ? 6.568 -1.610 -22.292 1.00 97.69 190 TYR A N 1
ATOM 1496 C CA . TYR A 1 190 ? 7.345 -0.382 -22.163 1.00 97.69 190 TYR A CA 1
ATOM 1497 C C . TYR A 1 190 ? 8.617 -0.406 -23.020 1.00 97.69 190 TYR A C 1
ATOM 1499 O O . TYR A 1 190 ? 8.896 0.585 -23.696 1.00 97.69 190 TYR A O 1
ATOM 1507 N N . VAL A 1 191 ? 9.358 -1.523 -23.035 1.00 97.56 191 VAL A N 1
ATOM 1508 C CA . VAL A 1 191 ? 10.535 -1.695 -23.908 1.00 97.56 191 VAL A CA 1
ATOM 1509 C C . VAL A 1 191 ? 10.127 -1.573 -25.372 1.00 97.56 191 VAL A C 1
ATOM 1511 O O . VAL A 1 191 ? 10.687 -0.741 -26.079 1.00 97.56 191 VAL A O 1
ATOM 1514 N N . MET A 1 192 ? 9.102 -2.318 -25.794 1.00 96.50 192 MET A N 1
ATOM 1515 C CA . MET A 1 192 ? 8.630 -2.328 -27.183 1.00 96.50 192 MET A CA 1
ATOM 1516 C C . MET A 1 192 ? 8.178 -0.944 -27.661 1.00 96.50 192 MET A C 1
ATOM 1518 O O . MET A 1 192 ? 8.443 -0.550 -28.791 1.00 96.50 192 MET A O 1
ATOM 1522 N N . LYS A 1 193 ? 7.502 -0.169 -26.804 1.00 97.38 193 LYS A N 1
ATOM 1523 C CA . LYS A 1 193 ? 7.080 1.200 -27.145 1.00 97.38 193 LYS A CA 1
ATOM 1524 C C . LYS A 1 193 ? 8.231 2.198 -27.171 1.00 97.38 193 LYS A C 1
ATOM 1526 O O . LYS A 1 193 ? 8.143 3.190 -27.890 1.00 97.38 193 LYS A O 1
ATOM 1531 N N . ALA A 1 194 ? 9.248 1.993 -26.337 1.00 97.44 194 ALA A N 1
ATOM 1532 C CA . ALA A 1 194 ? 10.433 2.840 -26.312 1.00 97.44 194 ALA A CA 1
ATOM 1533 C C . ALA A 1 194 ? 11.386 2.541 -27.480 1.00 97.44 194 ALA A C 1
ATOM 1535 O O . ALA A 1 194 ? 12.143 3.432 -27.858 1.00 97.44 194 ALA A O 1
ATOM 1536 N N . ASP A 1 195 ? 11.345 1.311 -28.001 1.00 96.94 195 ASP A N 1
ATOM 1537 C CA . ASP A 1 195 ? 12.147 0.781 -29.109 1.00 96.94 195 ASP A CA 1
ATOM 1538 C C . ASP A 1 195 ? 13.647 1.152 -29.041 1.00 96.94 195 ASP A C 1
ATOM 1540 O O . ASP A 1 195 ? 14.186 1.812 -29.933 1.00 96.94 195 ASP A O 1
ATOM 1544 N N . PRO A 1 196 ? 14.340 0.836 -27.930 1.00 96.81 196 PRO A N 1
ATOM 1545 C CA . PRO A 1 196 ? 15.741 1.205 -27.757 1.00 96.81 196 PRO A CA 1
ATOM 1546 C C . PRO A 1 196 ? 16.678 0.229 -28.483 1.00 96.81 196 PRO A C 1
ATOM 1548 O O . PRO A 1 196 ? 16.380 -0.945 -28.570 1.00 96.81 196 PRO A O 1
ATOM 1551 N N . GLU A 1 197 ? 17.890 0.643 -28.857 1.00 94.62 197 GLU A N 1
ATOM 1552 C CA . GLU A 1 197 ? 18.898 -0.312 -29.373 1.00 94.62 197 GLU A CA 1
ATOM 1553 C C . GLU A 1 197 ? 19.411 -1.281 -28.284 1.00 94.62 197 GLU A C 1
ATOM 1555 O O . GLU A 1 197 ? 19.667 -2.457 -28.536 1.00 94.62 197 GLU A O 1
ATOM 1560 N N . LYS A 1 198 ? 19.544 -0.778 -27.049 1.00 96.06 198 LYS A N 1
ATOM 1561 C CA . LYS A 1 198 ? 20.105 -1.497 -25.896 1.00 96.06 198 LYS A CA 1
ATOM 1562 C C . LYS A 1 198 ? 19.255 -1.291 -24.645 1.00 96.06 198 LYS A C 1
ATOM 1564 O O . LYS A 1 198 ? 18.865 -0.158 -24.330 1.00 96.06 198 LYS A O 1
ATOM 1569 N N . VAL A 1 199 ? 19.020 -2.356 -23.886 1.00 97.12 199 VAL A N 1
ATOM 1570 C CA . VAL A 1 199 ? 18.272 -2.373 -22.622 1.00 97.12 199 VAL A CA 1
ATOM 1571 C C . VAL A 1 199 ? 19.182 -2.833 -21.488 1.00 97.12 199 VAL A C 1
ATOM 1573 O O . VAL A 1 199 ? 19.817 -3.876 -21.572 1.00 97.12 199 VAL A O 1
ATOM 1576 N N . VAL A 1 200 ? 19.223 -2.081 -20.390 1.00 96.12 200 VAL A N 1
ATOM 1577 C CA . VAL A 1 200 ? 19.944 -2.470 -19.174 1.00 96.12 200 VAL A CA 1
ATOM 1578 C C . VAL A 1 200 ? 18.951 -2.678 -18.037 1.00 96.12 200 VAL A C 1
ATOM 1580 O O . VAL A 1 200 ? 18.252 -1.740 -17.642 1.00 96.12 200 VAL A O 1
ATOM 1583 N N . LEU A 1 201 ? 18.897 -3.904 -17.513 1.00 95.81 201 LEU A N 1
ATOM 1584 C CA . LEU A 1 201 ? 17.961 -4.307 -16.463 1.00 95.81 201 LEU A CA 1
ATOM 1585 C C . LEU A 1 201 ? 18.608 -4.214 -15.075 1.00 95.81 201 LEU A C 1
ATOM 1587 O O . LEU A 1 201 ? 19.633 -4.853 -14.819 1.00 95.81 201 LEU A O 1
ATOM 1591 N N . PHE A 1 202 ? 17.974 -3.476 -14.162 1.00 92.75 202 PHE A N 1
ATOM 1592 C CA . PHE A 1 202 ? 18.375 -3.303 -12.757 1.00 92.75 202 PHE A CA 1
ATOM 1593 C C . PHE A 1 202 ? 17.187 -3.460 -11.796 1.00 92.75 202 PHE A C 1
ATOM 1595 O O . PHE A 1 202 ? 16.053 -3.608 -12.224 1.00 92.75 202 PHE A O 1
ATOM 1602 N N . HIS A 1 203 ? 17.435 -3.370 -10.482 1.00 90.06 203 HIS A N 1
ATOM 1603 C CA . HIS A 1 203 ? 16.382 -3.298 -9.456 1.00 90.06 203 HIS A CA 1
ATOM 1604 C C . HIS A 1 203 ? 15.374 -4.467 -9.533 1.00 90.06 203 HIS A C 1
ATOM 1606 O O . HIS A 1 203 ? 14.164 -4.277 -9.568 1.00 90.06 203 HIS A O 1
ATOM 1612 N N . GLY A 1 204 ? 15.891 -5.695 -9.579 1.00 85.31 204 GLY A N 1
ATOM 1613 C CA . GLY A 1 204 ? 15.111 -6.930 -9.514 1.00 85.31 204 GLY A CA 1
ATOM 1614 C C . GLY A 1 204 ? 16.006 -8.122 -9.182 1.00 85.31 204 GLY A C 1
ATOM 1615 O O . GLY A 1 204 ? 17.195 -8.113 -9.528 1.00 85.31 204 GLY A O 1
ATOM 1616 N N . GLU A 1 205 ? 15.434 -9.094 -8.470 1.00 81.88 205 GLU A N 1
ATOM 1617 C CA . GLU A 1 205 ? 16.124 -10.286 -7.952 1.00 81.88 205 GLU A CA 1
ATOM 1618 C C . GLU A 1 205 ? 16.434 -11.296 -9.062 1.00 81.88 205 GLU A C 1
ATOM 1620 O O . GLU A 1 205 ? 17.583 -11.707 -9.214 1.00 81.88 205 GLU A O 1
ATOM 1625 N N . ASP A 1 206 ? 15.430 -11.631 -9.876 1.00 87.06 206 ASP A N 1
ATOM 1626 C CA . ASP A 1 206 ? 15.560 -12.459 -11.075 1.00 87.06 206 ASP A CA 1
ATOM 1627 C C . ASP A 1 206 ? 15.189 -11.616 -12.298 1.00 87.06 206 ASP A C 1
ATOM 1629 O O . ASP A 1 206 ? 14.139 -10.980 -12.319 1.00 87.06 206 ASP A O 1
ATOM 1633 N N . ARG A 1 207 ? 16.075 -11.565 -13.296 1.00 92.94 207 ARG A N 1
ATOM 1634 C CA . ARG A 1 207 ? 15.910 -10.763 -14.522 1.00 92.94 207 ARG A CA 1
ATOM 1635 C C . ARG A 1 207 ? 15.776 -11.634 -15.766 1.00 92.94 207 ARG A C 1
ATOM 1637 O O . ARG A 1 207 ? 15.523 -11.104 -16.844 1.00 92.94 207 ARG A O 1
ATOM 1644 N N . GLU A 1 208 ? 15.941 -12.949 -15.625 1.00 94.19 208 GLU A N 1
ATOM 1645 C CA . GLU A 1 208 ? 16.065 -13.881 -16.746 1.00 94.19 208 GLU A CA 1
ATOM 1646 C C . GLU A 1 208 ? 14.786 -13.952 -17.569 1.00 94.19 208 GLU A C 1
ATOM 1648 O O . GLU A 1 208 ? 14.848 -13.926 -18.792 1.00 94.19 208 GLU A O 1
ATOM 1653 N N . ALA A 1 209 ? 13.623 -13.980 -16.914 1.00 94.88 209 ALA A N 1
ATOM 1654 C CA . ALA A 1 209 ? 12.345 -14.019 -17.617 1.00 94.88 209 ALA A CA 1
ATOM 1655 C C . ALA A 1 209 ? 12.146 -12.788 -18.518 1.00 94.88 209 ALA A C 1
ATOM 1657 O O . ALA A 1 209 ? 11.808 -12.932 -19.685 1.00 94.88 209 ALA A O 1
ATOM 1658 N N . LEU A 1 210 ? 12.410 -11.581 -18.001 1.00 96.50 210 LEU A N 1
ATOM 1659 C CA . LEU A 1 210 ? 12.297 -10.347 -18.788 1.00 96.50 210 LEU A CA 1
ATOM 1660 C C . LEU A 1 210 ? 13.359 -10.259 -19.880 1.00 96.50 210 LEU A C 1
ATOM 1662 O O . LEU A 1 210 ? 13.045 -9.839 -20.984 1.00 96.50 210 LEU A O 1
ATOM 1666 N N . LYS A 1 211 ? 14.594 -10.671 -19.582 1.00 96.81 211 LYS A N 1
ATOM 1667 C CA . LYS A 1 211 ? 15.665 -10.727 -20.573 1.00 96.81 211 LYS A CA 1
ATOM 1668 C C . LYS A 1 211 ? 15.279 -11.622 -21.751 1.00 96.81 211 LYS A C 1
ATOM 1670 O O . LYS A 1 211 ? 15.346 -11.156 -22.878 1.00 96.81 211 LYS A O 1
ATOM 1675 N N . ARG A 1 212 ? 14.841 -12.858 -21.488 1.00 96.75 212 ARG A N 1
ATOM 1676 C CA . ARG A 1 212 ? 14.476 -13.831 -22.532 1.00 96.75 212 ARG A CA 1
ATOM 1677 C C . ARG A 1 212 ? 13.379 -13.336 -23.461 1.00 96.75 212 ARG A C 1
ATOM 1679 O O . ARG A 1 212 ? 13.430 -13.619 -24.647 1.00 96.75 212 ARG A O 1
ATOM 1686 N N . GLU A 1 213 ? 12.408 -12.607 -22.923 1.00 96.31 213 GLU A N 1
ATOM 1687 C CA . GLU A 1 213 ? 11.285 -12.090 -23.710 1.00 96.31 213 GLU A CA 1
ATOM 1688 C C . GLU A 1 213 ? 11.714 -10.999 -24.707 1.00 96.31 213 GLU A C 1
ATOM 1690 O O . GLU A 1 213 ? 11.083 -10.837 -25.744 1.00 96.31 213 GLU A O 1
ATOM 1695 N N . ILE A 1 214 ? 12.765 -10.230 -24.396 1.00 96.88 214 ILE A N 1
ATOM 1696 C CA . ILE A 1 214 ? 13.148 -9.040 -25.177 1.00 96.88 214 ILE A CA 1
ATOM 1697 C C . ILE A 1 214 ? 14.507 -9.184 -25.885 1.00 96.88 214 ILE A C 1
ATOM 1699 O O . ILE A 1 214 ? 14.853 -8.338 -26.702 1.00 96.88 214 ILE A O 1
ATOM 170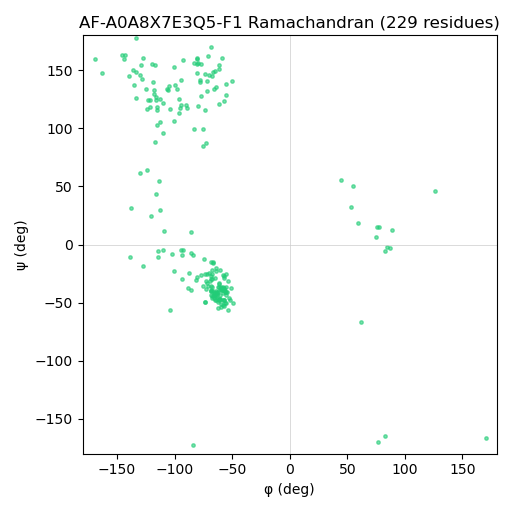3 N N . GLU A 1 215 ? 15.298 -10.220 -25.584 1.00 96.31 215 GLU A N 1
ATOM 1704 C CA . GLU A 1 215 ? 16.657 -10.382 -26.130 1.00 96.31 215 GLU A CA 1
ATOM 1705 C C . GLU A 1 215 ? 16.708 -10.813 -27.601 1.00 96.31 215 GLU A C 1
ATOM 1707 O O . GLU A 1 215 ? 17.772 -10.735 -28.212 1.00 96.31 215 GLU A O 1
ATOM 1712 N N . GLU A 1 216 ? 15.584 -11.250 -28.180 1.00 95.00 216 GLU A N 1
ATOM 1713 C CA . GLU A 1 216 ? 15.500 -11.520 -29.622 1.00 95.00 216 GLU A CA 1
ATOM 1714 C C . GLU A 1 216 ? 15.530 -10.224 -30.448 1.00 95.00 216 GLU A C 1
ATOM 1716 O O . GLU A 1 216 ? 16.148 -10.193 -31.513 1.00 95.00 216 GLU A O 1
ATOM 1721 N N . ASP A 1 217 ? 14.911 -9.156 -29.936 1.00 96.25 217 ASP A N 1
ATOM 1722 C CA . ASP A 1 217 ? 14.765 -7.873 -30.634 1.00 96.25 217 ASP A CA 1
ATOM 1723 C C . ASP A 1 217 ? 15.776 -6.810 -30.163 1.00 96.25 217 ASP A C 1
ATOM 1725 O O . ASP A 1 217 ? 16.082 -5.872 -30.900 1.00 96.25 217 ASP A O 1
ATOM 1729 N N . TYR A 1 218 ? 16.315 -6.948 -28.945 1.00 96.88 218 TYR A N 1
ATOM 1730 C CA . TYR A 1 218 ? 17.112 -5.913 -28.282 1.00 96.88 218 TYR A CA 1
ATOM 1731 C C . TYR A 1 218 ? 18.407 -6.456 -27.667 1.00 96.88 218 TYR A C 1
ATOM 1733 O O . TYR A 1 218 ? 18.450 -7.565 -27.137 1.00 96.88 218 TYR A O 1
ATOM 1741 N N . GLU A 1 219 ? 19.470 -5.643 -27.630 1.00 96.50 219 GLU A N 1
ATOM 1742 C CA . GLU A 1 219 ? 20.664 -5.989 -26.847 1.00 96.50 219 GLU A CA 1
ATOM 1743 C C . GLU A 1 219 ? 20.373 -5.814 -25.347 1.00 96.50 219 GLU A C 1
ATOM 1745 O O . GLU A 1 219 ? 20.149 -4.695 -24.882 1.00 96.50 219 GLU A O 1
ATOM 1750 N N . VAL A 1 220 ? 20.397 -6.902 -24.567 1.00 96.62 220 VAL A N 1
ATOM 1751 C CA . VAL A 1 220 ? 20.050 -6.864 -23.134 1.00 96.62 220 VAL A CA 1
ATOM 1752 C C . VAL A 1 220 ? 21.261 -7.085 -22.236 1.00 96.62 220 VAL A C 1
ATOM 1754 O O . VAL A 1 220 ? 21.887 -8.146 -22.238 1.00 96.62 220 VAL A O 1
ATOM 1757 N N . LEU A 1 221 ? 21.528 -6.107 -21.371 1.00 94.94 221 LEU A N 1
ATOM 1758 C CA . LEU A 1 221 ? 22.565 -6.161 -20.348 1.00 94.94 221 LEU A CA 1
ATOM 1759 C C . LEU A 1 221 ? 21.959 -6.347 -18.949 1.00 94.94 221 LEU A C 1
ATOM 1761 O O . LEU A 1 221 ? 21.031 -5.644 -18.543 1.00 94.94 221 LEU A O 1
ATOM 1765 N N . THR A 1 222 ? 22.537 -7.265 -18.171 1.00 94.31 222 THR A N 1
ATOM 1766 C CA . THR A 1 222 ? 22.134 -7.567 -16.784 1.00 94.31 222 THR A CA 1
ATOM 1767 C C . THR A 1 222 ? 23.318 -7.425 -15.819 1.00 94.31 222 THR A C 1
ATOM 1769 O O . THR A 1 222 ? 23.760 -8.420 -15.235 1.00 94.31 222 THR A O 1
ATOM 1772 N N . PRO A 1 223 ? 23.870 -6.211 -15.655 1.00 91.94 223 PRO A N 1
ATOM 1773 C CA . PRO A 1 223 ? 25.064 -5.991 -14.845 1.00 91.94 223 PRO A CA 1
ATOM 1774 C C . PRO A 1 223 ? 24.811 -6.288 -13.363 1.00 91.94 223 PRO A C 1
ATOM 1776 O O . PRO A 1 223 ? 23.704 -6.102 -12.829 1.00 91.94 223 PRO A O 1
ATOM 1779 N N . ARG A 1 224 ? 25.863 -6.738 -12.679 1.00 88.31 224 ARG A N 1
ATOM 1780 C CA . ARG A 1 224 ? 25.871 -6.992 -11.235 1.00 88.31 224 ARG A CA 1
ATOM 1781 C C . ARG A 1 224 ? 26.355 -5.768 -10.460 1.00 88.31 224 ARG A C 1
ATOM 1783 O O . ARG A 1 224 ? 27.040 -4.896 -10.986 1.00 88.31 224 ARG A O 1
ATOM 1790 N N . SER A 1 225 ? 26.003 -5.693 -9.177 1.00 86.81 225 SER A N 1
ATOM 1791 C CA . SER A 1 225 ? 26.459 -4.604 -8.307 1.00 86.81 225 SER A CA 1
ATOM 1792 C C . SER A 1 225 ? 27.988 -4.531 -8.274 1.00 86.81 225 SER A C 1
ATOM 1794 O O . SER A 1 225 ? 28.646 -5.509 -7.926 1.00 86.81 225 SER A O 1
ATOM 1796 N N . GLY A 1 226 ? 28.538 -3.364 -8.616 1.00 87.00 226 GLY A N 1
ATOM 1797 C CA . GLY A 1 226 ? 29.984 -3.121 -8.685 1.00 87.00 226 GLY A CA 1
ATOM 1798 C C . GLY A 1 226 ? 30.637 -3.466 -10.028 1.00 87.00 226 GLY A C 1
ATOM 1799 O O . GLY A 1 226 ? 31.829 -3.221 -10.189 1.00 87.00 226 GLY A O 1
ATOM 1800 N N . GLU A 1 227 ? 29.885 -4.003 -10.988 1.00 90.00 227 GLU A N 1
ATOM 1801 C CA . GLU A 1 227 ? 30.364 -4.259 -12.346 1.00 90.00 227 GLU A CA 1
ATOM 1802 C C . GLU A 1 227 ? 30.388 -2.969 -13.179 1.00 90.00 227 GLU A C 1
ATOM 1804 O O . GLU A 1 227 ? 29.476 -2.143 -13.099 1.00 90.00 227 GLU A O 1
ATOM 1809 N N . VAL A 1 228 ? 31.435 -2.805 -13.990 1.00 89.56 228 VAL A N 1
ATOM 1810 C CA . VAL A 1 228 ? 31.573 -1.714 -14.963 1.00 89.56 228 VAL A CA 1
ATOM 1811 C C . VAL A 1 228 ? 31.348 -2.292 -16.356 1.00 89.56 228 VAL A C 1
ATOM 1813 O O . VAL A 1 228 ? 31.916 -3.329 -16.686 1.00 89.56 228 VAL A O 1
ATOM 1816 N N . PHE A 1 229 ? 30.535 -1.621 -17.166 1.00 85.00 229 PHE A N 1
ATOM 1817 C CA . PHE A 1 229 ? 30.177 -2.045 -18.518 1.00 85.00 229 PHE A CA 1
ATOM 1818 C C . PHE A 1 229 ? 30.051 -0.825 -19.441 1.00 85.00 229 PHE A C 1
ATOM 1820 O O . PHE A 1 229 ? 29.886 0.300 -18.963 1.00 85.00 229 PHE A O 1
ATOM 1827 N N . GLU A 1 230 ? 30.137 -1.047 -20.753 1.00 83.94 230 GLU A N 1
ATOM 1828 C CA . GLU A 1 230 ? 29.996 -0.001 -21.773 1.00 83.94 230 GLU A CA 1
ATOM 1829 C C . GLU A 1 230 ? 28.573 0.009 -22.352 1.00 83.94 230 GLU A C 1
ATOM 1831 O O . GLU A 1 230 ? 27.995 -1.039 -22.666 1.00 83.94 230 GLU A O 1
ATOM 1836 N N . VAL A 1 231 ? 28.002 1.211 -22.460 1.00 76.19 231 VAL A N 1
ATOM 1837 C CA . VAL A 1 231 ? 26.655 1.458 -22.997 1.00 76.19 231 VAL A CA 1
ATOM 1838 C C . VAL A 1 231 ? 26.767 2.000 -24.404 1.00 76.19 231 VAL A C 1
ATOM 1840 O O . VAL A 1 231 ? 27.499 2.994 -24.585 1.00 76.19 231 VAL A O 1
#

Sequence (231 aa):
LIMESTYAGRDHPVREEVYRELERKIEEVLERGGKAVVPAFAVARTQELMILLSERGFDVWVDGMGKAVTNMYLGYPDYIKNFDRLVRATDRVRPVVRPSDRNKFLRKGEVVVTTGGMLEGGPALYYIGKLREDRNSAILLTGYQVEGTNGRLLMDTGYLVIDGEQVKVDMEVAYYDLSAHAGHSGLVEYVMKADPEKVVLFHGEDREALKREIEEDYEVLTPRSGEVFEV

Radius of gyration: 19.81 Å; Cα contacts (8 Å, |Δi|>4): 402; chains: 1; bounding box: 51×39×52 Å

Mean predicted aligned error: 4.15 Å

pLDDT: mean 95.21, std 3.51, range [76.19, 98.75]

Nearest PDB structures (foldseek):
  6v4x-assembly1_H  TM=8.483E-01  e=2.061E-15  Homo sapiens
  8t1r-assembly1_A  TM=7.959E-01  e=1.625E-15  Homo sapiens
  6m8q-assembly1_A  TM=8.500E-01  e=3.313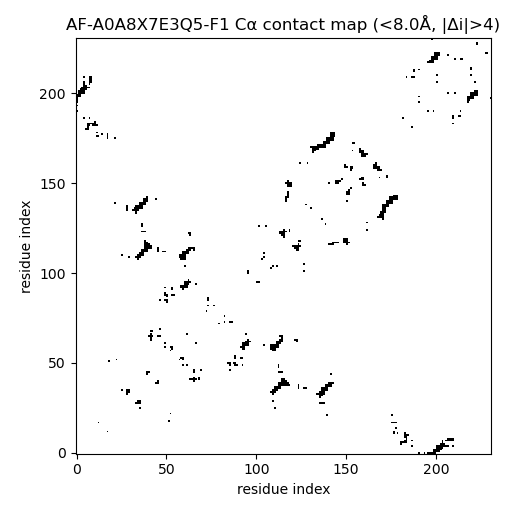E-15  Homo sapiens
  8t1q-assembly1_A  TM=8.009E-01  e=7.168E-15  Homo sapiens
  2i7t-assembly1_A  TM=7.792E-01  e=1.086E-14  Homo sapiens

Secondary structure (DSSP, 8-state):
-EEE-TTTT-PPPPHHHHHHHHHHHHHHHHHTT--EEEEE-TTTHHHHHHHHHHHTT--EEEETTHHHHHHHHTT-GGG-TTHHHHHHHHHHSEE--SHHHHHHHHHH-SEEEEE-TTSSSSHHHHHHHHHTT-TT-EEEE-S---TTSHHHHHHHHSEEEETTEEEE--SEEEE----SSPPHHHHHHHHHHH--SEEEEES-S--HHHHHHHTTTSEEE-PPTT-----

Foldseek 3Di:
DEDECAAQVFAADDVVVLLVVVQVVLVQLVVLPAAEEEEDALPDPLLVCLLSVLVVPFAEEEEDNVVVNLVVCLVPVVVDPPNVSSVVSVVRYHYPPDPVVVVVCVVDHHYYYYYCLQVQDGCSLVNCVVCQQPQSYEYEREEDHDPPTQNVCCVVPQWGQDPNDIDHGNYHYHYRHNYPDGHLVVVLVVCVVVVDQAYEYDHYDDCVNSCVVCVVRHHYHDDDVPDD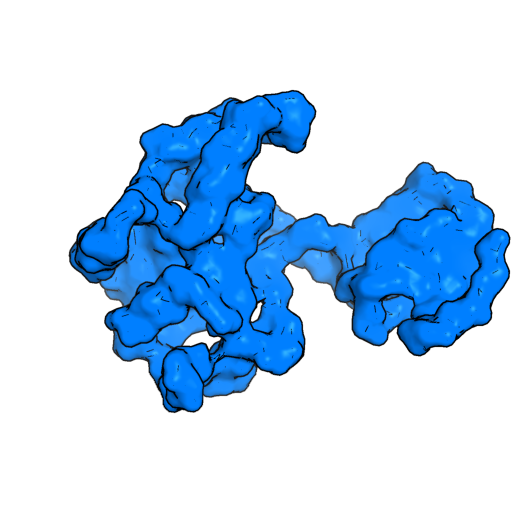DDD

Solvent-accessible surface area (backbone atoms only — not comparable to full-atom values): 12643 Å² total; per-residue (Å²): 82,79,46,74,24,70,29,34,74,37,71,68,71,62,64,73,54,49,50,52,52,52,51,52,50,47,51,58,24,48,76,65,70,21,34,39,40,30,28,20,41,36,66,66,51,36,56,51,50,42,32,57,43,42,74,74,67,52,62,38,31,38,32,52,60,20,58,58,44,48,59,53,50,73,74,41,54,95,80,38,96,58,42,71,52,50,53,55,20,61,76,62,41,44,72,50,86,48,81,69,43,55,59,49,39,78,73,72,48,43,32,37,43,21,16,26,36,36,44,81,40,64,56,32,51,57,55,43,72,76,39,23,80,38,60,45,19,32,42,41,35,44,39,80,50,55,88,94,32,34,39,31,43,29,73,78,70,38,31,38,64,58,98,88,40,82,40,75,45,56,31,44,75,48,81,39,84,50,63,90,70,61,26,27,68,52,50,51,53,49,48,66,75,64,63,51,76,40,39,36,48,40,72,45,93,54,50,61,55,47,43,65,75,44,48,86,86,27,48,70,44,75,76,56,95,92,64,86,84,90,132